P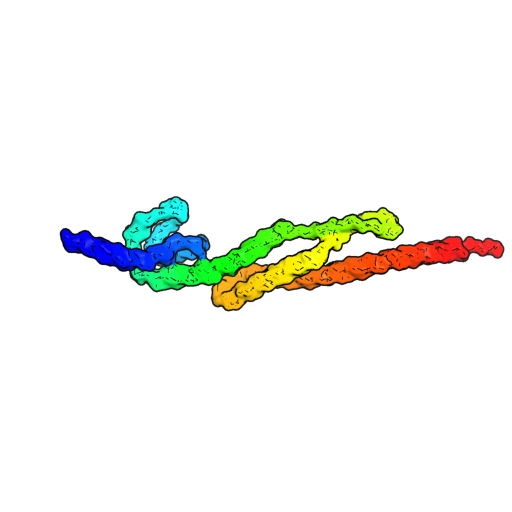rotein AF-A0A0K2T952-F1 (afdb_monomer_lite)

Foldseek 3Di:
DVVVVVVVVLVVLQVVLVVLVVQPLPDPVLLVVVCVQLVHDDDDPVPDDVVSCVVSSVSSSVCSVVSVVSSVLSVLCNLVVVLLVVVVVCVVPDDFDWDWDQFPVRDTDTDTPPLVVVLVVLVVSVVSLVVSVPGPNNVVCPPSSVVVVVVSVVVNVVSVVSVVVRVVCVVCRVVVVVVVVVVVVVVVVVDDDD

Radius of gyration: 31.83 Å; chains: 1; bounding box: 63×23×115 Å

Organism: Lepeophtheirus salmonis (NCBI:txid72036)

pLDDT: mean 86.46, std 11.49, range [36.28, 96.56]

Sequence (194 aa):
SIQILKEIENYNALVPVLKFVKGEIFSDIHWSEMFNLLSMPPKSIEKLTLGDFLKVNQVIIEYSNELAELNNRASGEVIIRQTLNELDIWEIESKFAFSEHLASNGEKVPLIKDWNDLLSKVGDNQVLFQSIKGSPYYERFGDRATSWEIKLADLDEVLNNLNGVQRKWIYLEPYQEQMKLKTSVSYNNGFVFE

Structure (mmCIF, N/CA/C/O backbone):
data_AF-A0A0K2T952-F1
#
_entry.id   AF-A0A0K2T952-F1
#
loop_
_atom_site.group_PDB
_atom_site.id
_atom_site.type_symbol
_atom_site.label_atom_id
_atom_site.label_alt_id
_atom_site.label_comp_id
_atom_site.label_asym_id
_atom_site.label_entity_id
_atom_site.label_seq_id
_atom_site.pdbx_PDB_ins_code
_atom_site.Cartn_x
_atom_site.Cartn_y
_atom_site.Cartn_z
_atom_site.occupancy
_atom_site.B_iso_or_equiv
_atom_site.auth_seq_id
_atom_site.auth_comp_id
_atom_site.auth_asym_id
_atom_site.auth_atom_id
_atom_site.pdbx_PDB_model_num
ATOM 1 N N . SER A 1 1 ? -31.070 9.769 43.766 1.00 60.41 1 SER A N 1
ATOM 2 C CA . SER A 1 1 ? -29.662 10.088 44.080 1.00 60.41 1 SER A CA 1
ATOM 3 C C . SER A 1 1 ? -28.729 8.926 43.741 1.00 60.41 1 SER A C 1
ATOM 5 O O . SER A 1 1 ? -27.906 9.075 42.853 1.00 60.41 1 SER A O 1
ATOM 7 N N . ILE A 1 2 ? -28.921 7.732 44.323 1.00 70.44 2 ILE A N 1
ATOM 8 C CA . ILE A 1 2 ? -28.039 6.558 44.114 1.00 70.44 2 ILE A CA 1
ATOM 9 C C . ILE A 1 2 ? -27.995 6.066 42.651 1.00 70.44 2 ILE A C 1
ATOM 11 O O . ILE A 1 2 ? -26.945 5.669 42.162 1.00 70.44 2 ILE A O 1
ATOM 15 N N . GLN A 1 3 ? -29.118 6.115 41.933 1.00 71.38 3 GLN A N 1
ATOM 16 C CA . GLN A 1 3 ? -29.205 5.624 40.550 1.00 71.38 3 GLN A CA 1
ATOM 17 C C . GLN A 1 3 ? -28.457 6.522 39.551 1.00 71.38 3 GLN A C 1
ATOM 19 O O . GLN A 1 3 ? -27.759 6.015 38.684 1.00 71.38 3 GLN A O 1
ATOM 24 N N . ILE A 1 4 ? -28.519 7.842 39.756 1.00 77.00 4 ILE A N 1
ATOM 25 C CA . ILE A 1 4 ? -27.778 8.833 38.962 1.00 77.00 4 ILE A CA 1
ATOM 26 C C . ILE A 1 4 ? -26.275 8.723 39.244 1.00 77.00 4 ILE A C 1
ATOM 28 O O . ILE A 1 4 ? -25.475 8.789 38.323 1.00 77.00 4 ILE A O 1
ATOM 32 N N . LEU A 1 5 ? -25.881 8.502 40.504 1.00 77.25 5 LEU A N 1
ATOM 33 C CA . LEU A 1 5 ? -24.476 8.275 40.862 1.00 77.25 5 LEU A CA 1
ATOM 34 C C . LEU A 1 5 ? -23.905 7.022 40.184 1.00 77.25 5 LEU A C 1
ATOM 36 O O . LEU A 1 5 ? -22.822 7.091 39.617 1.00 77.25 5 LEU A O 1
ATOM 40 N N . LYS A 1 6 ? -24.663 5.917 40.156 1.00 77.31 6 LYS A N 1
ATOM 41 C CA . LYS A 1 6 ? -24.285 4.705 39.409 1.00 77.31 6 LYS A CA 1
ATOM 42 C C . LYS A 1 6 ? -24.154 4.950 37.907 1.00 77.31 6 LYS A C 1
ATOM 44 O O . LYS A 1 6 ? -23.237 4.430 37.281 1.00 77.31 6 LYS A O 1
ATOM 49 N N . GLU A 1 7 ? -25.059 5.731 37.323 1.00 76.12 7 GLU A N 1
ATOM 50 C CA . GLU A 1 7 ? -24.949 6.121 35.915 1.00 76.12 7 GLU A CA 1
ATOM 51 C C . GLU A 1 7 ? -23.683 6.943 35.662 1.00 76.12 7 GLU A C 1
ATOM 53 O O . GLU A 1 7 ? -22.945 6.650 34.727 1.00 76.12 7 GLU A O 1
ATOM 58 N N . ILE A 1 8 ? -23.388 7.920 36.522 1.00 81.31 8 ILE A N 1
ATOM 59 C CA . ILE A 1 8 ? -22.182 8.750 36.425 1.00 81.31 8 ILE A CA 1
ATOM 60 C C . ILE A 1 8 ? -20.911 7.894 36.524 1.00 81.31 8 ILE A C 1
ATOM 62 O O . ILE A 1 8 ? -19.995 8.078 35.726 1.00 81.31 8 ILE A O 1
ATOM 66 N N . GLU A 1 9 ? -20.848 6.943 37.457 1.00 80.50 9 GLU A N 1
ATOM 67 C CA . GLU A 1 9 ? -19.719 6.011 37.584 1.00 80.50 9 GLU A CA 1
ATOM 68 C C . GLU A 1 9 ? -19.543 5.144 36.329 1.00 80.50 9 GLU A C 1
ATOM 70 O O . GLU A 1 9 ? -18.426 5.020 35.823 1.00 80.50 9 GLU A O 1
ATOM 75 N N . ASN A 1 10 ? -20.639 4.624 35.768 1.00 79.25 10 ASN A N 1
ATOM 76 C CA . ASN A 1 10 ? -20.602 3.853 34.525 1.00 79.25 10 ASN A CA 1
ATOM 77 C C . ASN A 1 10 ? -20.102 4.688 33.338 1.00 79.25 10 ASN A C 1
ATOM 79 O O . ASN A 1 10 ? -19.251 4.229 32.577 1.00 79.25 10 ASN A O 1
ATOM 83 N N . TYR A 1 11 ? -20.586 5.923 33.179 1.00 81.75 11 TYR A N 1
ATOM 84 C CA . TYR A 1 11 ? -20.112 6.801 32.108 1.00 81.75 11 TYR A CA 1
ATOM 85 C C . TYR A 1 11 ? -18.641 7.187 32.297 1.00 81.75 11 TYR A C 1
ATOM 87 O O . TYR A 1 11 ? -17.890 7.193 31.322 1.00 81.75 11 TYR A O 1
ATOM 95 N N . ASN A 1 12 ? -18.196 7.430 33.533 1.00 84.62 12 ASN A N 1
ATOM 96 C CA . ASN A 1 12 ? -16.787 7.703 33.826 1.00 84.62 12 ASN A CA 1
ATOM 97 C C . ASN A 1 12 ? -15.873 6.523 33.463 1.00 84.62 12 ASN A C 1
ATOM 99 O O . ASN A 1 12 ? -14.770 6.746 32.968 1.00 84.62 12 ASN A O 1
ATOM 103 N N . ALA A 1 13 ? -16.328 5.283 33.660 1.00 83.94 13 ALA A N 1
ATOM 104 C CA . ALA A 1 13 ? -15.593 4.087 33.248 1.00 83.94 13 ALA A CA 1
ATOM 105 C C . ALA A 1 13 ? -15.615 3.865 31.724 1.00 83.94 13 ALA A C 1
ATOM 107 O O . ALA A 1 13 ? -14.641 3.377 31.154 1.00 83.94 13 ALA A O 1
ATOM 108 N N . LEU A 1 14 ? -16.701 4.254 31.050 1.00 86.25 14 LEU A N 1
ATOM 109 C CA . LEU A 1 14 ? -16.873 4.083 29.607 1.00 86.25 14 LEU A CA 1
ATOM 110 C C . LEU A 1 14 ? -16.032 5.072 28.783 1.00 86.25 14 LEU A C 1
ATOM 112 O O . LEU A 1 14 ? -15.445 4.690 27.770 1.00 86.25 14 LEU A O 1
ATOM 116 N N . VAL A 1 15 ? -15.967 6.344 29.197 1.00 86.88 15 VAL A N 1
ATOM 117 C CA . VAL A 1 15 ? -15.325 7.434 28.432 1.00 86.88 15 VAL A CA 1
ATOM 118 C C . VAL A 1 15 ? -13.892 7.107 27.971 1.00 86.88 15 VAL A C 1
ATOM 120 O O . VAL A 1 15 ? -13.606 7.307 26.787 1.00 86.88 15 VAL A O 1
ATOM 123 N N . PRO A 1 16 ? -12.991 6.564 28.815 1.00 87.31 16 PRO A N 1
ATOM 124 C CA . PRO A 1 16 ? -11.637 6.198 28.393 1.00 87.31 16 PRO A CA 1
ATOM 125 C C . PRO A 1 16 ? -11.582 5.107 27.317 1.00 87.31 16 PRO A C 1
ATOM 127 O O . PRO A 1 16 ? -10.613 5.058 26.557 1.00 87.31 16 PRO A O 1
ATOM 130 N N . VAL A 1 17 ? -12.599 4.242 27.254 1.00 87.62 17 VAL A N 1
ATOM 131 C CA . VAL A 1 17 ? -12.674 3.087 26.346 1.00 87.62 17 VAL A CA 1
ATOM 132 C C . VAL A 1 17 ? -13.340 3.460 25.019 1.00 87.62 17 VAL A C 1
ATOM 134 O O . VAL A 1 17 ? -13.013 2.883 23.984 1.00 87.62 17 VAL A O 1
ATOM 137 N N . LEU A 1 18 ? -14.195 4.493 24.998 1.00 86.94 18 LEU A N 1
ATOM 138 C CA . LEU A 1 18 ? -14.892 4.940 23.781 1.00 86.94 18 LEU A CA 1
ATOM 139 C C . LEU A 1 18 ? -13.953 5.279 22.617 1.00 86.94 18 LEU A C 1
ATOM 141 O O . LEU A 1 18 ? -14.323 5.125 21.454 1.00 86.94 18 LEU A O 1
ATOM 145 N N . LYS A 1 19 ? -12.719 5.700 22.910 1.00 88.12 19 LYS A N 1
ATOM 146 C CA . LYS A 1 19 ? -11.706 5.963 21.879 1.00 88.12 19 LYS A CA 1
ATOM 147 C C . LYS A 1 19 ? -11.395 4.729 21.021 1.00 88.12 19 LYS A C 1
ATOM 149 O O . LYS A 1 19 ? -11.074 4.884 19.847 1.00 88.12 19 LYS A O 1
ATOM 154 N N . PHE A 1 20 ? -11.520 3.522 21.578 1.00 88.50 20 PHE A N 1
ATOM 155 C CA . PHE A 1 20 ? -11.205 2.282 20.872 1.00 88.50 20 PHE A CA 1
ATOM 156 C C . PHE A 1 20 ? -12.309 1.848 19.903 1.00 88.50 20 PHE A C 1
ATOM 158 O O . PHE A 1 20 ? -11.998 1.235 18.886 1.00 88.50 20 PHE A O 1
ATOM 165 N N . VAL A 1 21 ? -13.563 2.236 20.160 1.00 86.62 21 VAL A N 1
ATOM 166 C CA . VAL A 1 21 ? -14.735 1.907 19.321 1.00 86.62 21 VAL A CA 1
ATOM 167 C C . VAL A 1 21 ? -15.067 2.981 18.278 1.00 86.62 21 VAL A C 1
ATOM 169 O O . VAL A 1 21 ? -16.003 2.826 17.500 1.00 86.62 21 VAL A O 1
ATOM 172 N N . LYS A 1 22 ? -14.297 4.077 18.234 1.00 85.94 22 LYS A N 1
ATOM 173 C CA . LYS A 1 22 ? -14.457 5.144 17.232 1.00 85.94 22 LYS A CA 1
ATOM 174 C C . LYS A 1 22 ? -14.179 4.643 15.808 1.00 85.94 22 LYS A C 1
ATOM 176 O O . LYS A 1 22 ? -14.794 5.121 14.862 1.00 85.94 22 LYS A O 1
ATOM 181 N N . GLY A 1 23 ? -13.243 3.698 15.673 1.00 84.62 23 GLY A N 1
ATOM 182 C CA . GLY A 1 23 ? -12.984 2.959 14.436 1.00 84.62 23 GLY A CA 1
ATOM 183 C C . GLY A 1 23 ? -12.470 3.776 13.241 1.00 84.62 23 GLY A C 1
ATOM 184 O O . GLY A 1 23 ? -12.597 3.321 12.112 1.00 84.62 23 GLY A O 1
ATOM 185 N N . GLU A 1 24 ? -11.861 4.953 13.440 1.00 86.00 24 GLU A N 1
ATOM 186 C CA . GLU A 1 24 ? -11.370 5.811 12.332 1.00 86.00 24 GLU A CA 1
ATOM 187 C C . GLU A 1 24 ? -10.369 5.119 11.396 1.00 86.00 24 GLU A C 1
ATOM 189 O O . GLU A 1 24 ? -10.272 5.453 10.221 1.00 86.00 24 GLU A O 1
ATOM 194 N N . ILE A 1 25 ? -9.625 4.152 11.925 1.00 90.44 25 ILE A N 1
ATOM 195 C CA . ILE A 1 25 ? -8.572 3.402 11.227 1.00 90.44 25 ILE A CA 1
ATOM 196 C C . ILE A 1 25 ? -9.004 1.972 10.872 1.00 90.44 25 ILE A C 1
ATOM 198 O O . ILE A 1 25 ? -8.180 1.150 10.458 1.00 90.44 25 ILE A O 1
ATOM 202 N N . PHE A 1 26 ? -10.277 1.635 11.092 1.00 92.56 26 PHE A N 1
ATOM 203 C CA . PHE A 1 26 ? -10.788 0.283 10.900 1.00 92.56 26 PHE A CA 1
ATOM 204 C C . PHE A 1 26 ? -11.061 0.002 9.424 1.00 92.56 26 PHE A C 1
ATOM 206 O O . PHE A 1 26 ? -11.511 0.861 8.671 1.00 92.56 26 PHE A O 1
ATOM 213 N N . SER A 1 27 ? -10.790 -1.239 9.030 1.00 90.75 27 SER A N 1
ATOM 214 C CA . SER A 1 27 ? -11.264 -1.821 7.777 1.00 90.75 27 SER A CA 1
ATOM 215 C C . SER A 1 27 ? -12.577 -2.558 8.045 1.00 90.75 27 SER A C 1
ATOM 217 O O . SER A 1 27 ? -12.958 -2.750 9.202 1.00 90.75 27 SER A O 1
ATOM 219 N N . ASP A 1 28 ? -13.242 -3.042 6.999 1.00 90.62 28 ASP A N 1
ATOM 220 C CA . ASP A 1 28 ? -14.471 -3.835 7.141 1.00 90.62 28 ASP A CA 1
ATOM 221 C C . ASP A 1 28 ? -14.275 -5.083 8.016 1.00 90.62 28 ASP A C 1
ATOM 223 O O . ASP A 1 28 ? -15.171 -5.477 8.767 1.00 90.62 28 ASP A O 1
ATOM 227 N N . ILE A 1 29 ? -13.075 -5.672 7.977 1.00 90.75 29 ILE A N 1
ATOM 228 C CA . ILE A 1 29 ? -12.698 -6.813 8.817 1.00 90.75 29 ILE A CA 1
ATOM 229 C C . ILE A 1 29 ? -12.664 -6.386 10.288 1.00 90.75 29 ILE A C 1
ATOM 231 O O . ILE A 1 29 ? -13.298 -7.024 11.123 1.00 90.75 29 ILE A O 1
ATOM 235 N N . HIS A 1 30 ? -12.010 -5.265 10.607 1.00 93.88 30 HIS A N 1
ATOM 236 C CA . HIS A 1 30 ? -11.950 -4.746 11.977 1.00 93.88 30 HIS A CA 1
ATOM 237 C C . HIS A 1 30 ? -13.325 -4.349 12.517 1.00 93.88 30 HIS A C 1
ATOM 239 O O . HIS A 1 30 ? -13.635 -4.638 13.670 1.00 93.88 30 HIS A O 1
ATOM 245 N N . TRP A 1 31 ? -14.171 -3.733 11.688 1.00 94.56 31 TRP A N 1
ATOM 246 C CA . TRP A 1 31 ? -15.554 -3.437 12.063 1.00 94.56 31 TRP A CA 1
ATOM 247 C C . TRP A 1 31 ? -16.344 -4.709 12.361 1.00 94.56 31 TRP A C 1
ATOM 249 O O . TRP A 1 31 ? -17.044 -4.772 13.369 1.00 94.56 31 TRP A O 1
ATOM 259 N N . SER A 1 32 ? -16.193 -5.737 11.525 1.00 92.88 32 SER A N 1
ATOM 260 C CA . SER A 1 32 ? -16.849 -7.032 11.726 1.00 92.88 32 SER A CA 1
ATOM 261 C C . SER A 1 32 ? -16.392 -7.706 13.022 1.00 92.88 32 SER A C 1
ATOM 263 O O . SER A 1 32 ? -17.220 -8.183 13.795 1.00 92.88 32 SER A O 1
ATOM 265 N N . GLU A 1 33 ? -15.088 -7.698 13.303 1.00 93.88 33 GLU A N 1
ATOM 266 C CA . GLU A 1 33 ? -14.534 -8.216 14.557 1.00 93.88 33 GLU A CA 1
ATOM 267 C C . GLU A 1 33 ? -15.049 -7.444 15.780 1.00 93.88 33 GLU A C 1
ATOM 269 O O . GLU A 1 33 ? -15.473 -8.056 16.759 1.00 93.88 33 GLU A O 1
ATOM 274 N N . MET A 1 34 ? -15.092 -6.110 15.710 1.00 94.25 34 MET A N 1
ATOM 275 C CA . MET A 1 34 ? -15.632 -5.273 16.783 1.00 94.25 34 MET A CA 1
ATOM 276 C C . MET A 1 34 ? -17.117 -5.564 17.034 1.00 94.25 34 MET A C 1
ATOM 278 O O . MET A 1 34 ? -17.527 -5.695 18.186 1.00 94.25 34 MET A O 1
ATOM 282 N N . PHE A 1 35 ? -17.935 -5.697 15.984 1.00 93.75 35 PHE A N 1
ATOM 283 C CA . PHE A 1 35 ? -19.349 -6.049 16.146 1.00 93.75 35 PHE A CA 1
ATOM 284 C C . PHE A 1 35 ? -19.530 -7.414 16.810 1.00 93.75 35 PHE A C 1
ATOM 286 O O . PHE A 1 35 ? -20.390 -7.548 17.680 1.00 93.75 35 PHE A O 1
ATOM 293 N N . ASN A 1 36 ? -18.691 -8.391 16.459 1.00 93.38 36 ASN A N 1
ATOM 294 C CA . ASN A 1 36 ? -18.709 -9.711 17.083 1.00 93.38 36 ASN A CA 1
ATOM 295 C C . ASN A 1 36 ? -18.314 -9.648 18.566 1.00 93.38 36 ASN A C 1
ATOM 297 O O . ASN A 1 36 ? -19.021 -10.219 19.394 1.00 93.38 36 ASN A O 1
ATOM 301 N N . LEU A 1 37 ? -17.249 -8.915 18.917 1.00 93.06 37 LEU A N 1
ATOM 302 C CA . LEU A 1 37 ? -16.830 -8.711 20.313 1.00 93.06 37 LEU A CA 1
ATOM 303 C C . LEU A 1 37 ? -17.937 -8.060 21.150 1.00 93.06 37 LEU A C 1
ATOM 305 O O . LEU A 1 37 ? -18.213 -8.484 22.267 1.00 93.06 37 LEU A O 1
ATOM 309 N N . LEU A 1 38 ? -18.613 -7.055 20.591 1.00 91.75 38 LEU A N 1
ATOM 310 C CA . LEU A 1 38 ? -19.674 -6.323 21.282 1.00 91.75 38 LEU A CA 1
ATOM 311 C C . LEU A 1 38 ? -21.044 -7.014 21.219 1.00 91.75 38 LEU A C 1
ATOM 313 O O . LEU A 1 38 ? -22.015 -6.480 21.756 1.00 91.75 38 LEU A O 1
ATOM 317 N N . SER A 1 39 ? -21.145 -8.174 20.556 1.00 91.25 39 SER A N 1
ATOM 318 C CA . SER A 1 39 ? -22.415 -8.864 20.277 1.00 91.25 39 SER A CA 1
ATOM 319 C C . SER A 1 39 ? -23.471 -7.943 19.645 1.00 91.25 39 SER A C 1
ATOM 321 O O . SER A 1 39 ? -24.669 -8.036 19.924 1.00 91.25 39 SER A O 1
ATOM 323 N N . MET A 1 40 ? -23.022 -7.020 18.793 1.00 88.69 40 MET A N 1
ATOM 324 C CA . MET A 1 40 ? -23.873 -6.072 18.085 1.00 88.69 40 MET A CA 1
ATOM 325 C C . MET A 1 40 ? -24.240 -6.619 16.702 1.00 88.69 40 MET A C 1
ATOM 327 O O . MET A 1 40 ? -23.389 -7.194 16.022 1.00 88.69 40 MET A O 1
ATOM 331 N N . PRO A 1 41 ? -25.481 -6.413 16.228 1.00 86.88 41 PRO A N 1
ATOM 332 C CA . PRO A 1 41 ? -25.826 -6.761 14.858 1.00 86.88 41 PRO A CA 1
ATOM 333 C C . PRO A 1 41 ? -24.996 -5.911 13.879 1.00 86.88 41 PRO A C 1
ATOM 335 O O . PRO A 1 41 ? -24.849 -4.704 14.113 1.00 86.88 41 PRO A O 1
ATOM 338 N N . PRO A 1 42 ? -24.502 -6.494 12.769 1.00 85.88 42 PRO A N 1
ATOM 339 C CA . PRO A 1 42 ? -23.782 -5.743 11.751 1.00 85.88 42 PRO A CA 1
ATOM 340 C C . PRO A 1 42 ? -24.632 -4.574 11.261 1.00 85.88 42 PRO A C 1
ATOM 342 O O . PRO A 1 42 ? -25.796 -4.737 10.883 1.00 85.88 42 PRO A O 1
ATOM 345 N N . LYS A 1 43 ? -24.051 -3.378 11.276 1.00 86.94 43 LYS A N 1
ATOM 346 C CA . LYS A 1 43 ? -24.730 -2.146 10.881 1.00 86.94 43 LYS A CA 1
ATOM 347 C C . LYS A 1 43 ? -23.813 -1.345 9.972 1.00 86.94 43 LYS A C 1
ATOM 349 O O . LYS A 1 43 ? -22.605 -1.322 10.176 1.00 86.94 43 LYS A O 1
ATOM 354 N N . SER A 1 44 ? -24.396 -0.670 8.982 1.00 86.06 44 SER A N 1
ATOM 355 C CA . SER A 1 44 ? -23.638 0.282 8.166 1.00 86.06 44 SER A CA 1
ATOM 356 C C . SER A 1 44 ? -23.049 1.378 9.057 1.00 86.06 44 SER A C 1
ATOM 358 O O . SER A 1 44 ? -23.757 1.921 9.912 1.00 86.06 44 SER A O 1
ATOM 360 N N . ILE A 1 45 ? -21.777 1.707 8.823 1.00 84.75 45 ILE A N 1
ATOM 361 C CA . ILE A 1 45 ? -21.009 2.710 9.573 1.00 84.75 45 ILE A CA 1
ATOM 362 C C . ILE A 1 45 ? -21.703 4.079 9.520 1.00 84.75 45 ILE A C 1
ATOM 364 O O . ILE A 1 45 ? -21.760 4.784 10.519 1.00 84.75 45 ILE A O 1
ATOM 368 N N . GLU A 1 46 ? -22.355 4.415 8.407 1.00 86.44 46 GLU A N 1
ATOM 369 C CA . GLU A 1 46 ? -23.117 5.666 8.255 1.00 86.44 46 GLU A CA 1
ATOM 370 C C . GLU A 1 46 ? -24.351 5.747 9.168 1.00 86.44 46 GLU A C 1
ATOM 372 O O . GLU A 1 46 ? -24.855 6.829 9.460 1.00 86.44 46 GLU A O 1
ATOM 377 N N . LYS A 1 47 ? -24.871 4.595 9.607 1.00 87.56 47 LYS A N 1
ATOM 378 C CA . LYS A 1 47 ? -26.057 4.491 10.471 1.00 87.56 47 LYS A CA 1
ATOM 379 C C . LYS A 1 47 ? -25.692 4.232 11.933 1.00 87.56 47 LYS A C 1
ATOM 381 O O . LYS A 1 47 ? -26.596 4.143 12.768 1.00 87.56 47 LYS A O 1
ATOM 386 N N . LEU A 1 48 ? -24.411 4.032 12.237 1.00 87.69 48 LEU A N 1
ATOM 387 C CA . LEU A 1 48 ? -23.917 3.820 13.592 1.00 87.69 48 LEU A CA 1
ATOM 388 C C . LEU A 1 48 ? -24.050 5.115 14.394 1.00 87.69 48 LEU A C 1
ATOM 390 O O . LEU A 1 48 ? -23.652 6.190 13.955 1.00 87.69 48 LEU A O 1
ATOM 394 N N . THR A 1 49 ? -24.630 5.011 15.584 1.00 88.94 49 THR A N 1
ATOM 395 C CA . THR A 1 49 ? -24.817 6.148 16.486 1.00 88.94 49 THR A CA 1
ATOM 396 C C . THR A 1 49 ? -24.145 5.870 17.819 1.00 88.94 49 THR A C 1
ATOM 398 O O . THR A 1 49 ? -24.031 4.719 18.237 1.00 88.94 49 THR A O 1
ATOM 401 N N . LEU A 1 50 ? -23.768 6.925 18.549 1.00 85.62 50 LEU A N 1
ATOM 402 C CA . LEU A 1 50 ? -23.276 6.779 19.923 1.00 85.62 50 LEU A CA 1
ATOM 403 C C . LEU A 1 50 ? -24.272 5.998 20.797 1.00 85.62 50 LEU A C 1
ATOM 405 O O . LEU A 1 50 ? -23.865 5.174 21.609 1.00 85.62 50 LEU A O 1
ATOM 409 N N . GLY A 1 51 ? -25.576 6.196 20.580 1.00 86.00 51 GLY A N 1
ATOM 410 C CA . GLY A 1 51 ? -26.626 5.474 21.296 1.00 86.00 51 GLY A CA 1
ATOM 411 C C . GLY A 1 51 ? -26.581 3.954 21.112 1.00 86.00 51 GLY A C 1
ATOM 412 O O . GLY A 1 51 ? -27.036 3.236 21.997 1.00 86.00 51 GLY A O 1
ATOM 413 N N . ASP A 1 52 ? -26.019 3.447 20.012 1.00 88.25 52 ASP A N 1
ATOM 414 C CA . ASP A 1 52 ? -25.830 2.007 19.814 1.00 88.25 52 ASP A CA 1
ATOM 415 C C . ASP A 1 52 ? -24.727 1.464 20.740 1.00 88.25 52 ASP A C 1
ATOM 417 O O . ASP A 1 52 ? -24.925 0.437 21.382 1.00 88.25 52 ASP A O 1
ATOM 421 N N . PHE A 1 53 ? -23.622 2.200 20.902 1.00 87.56 53 PHE A N 1
ATOM 422 C CA . PHE A 1 53 ? -22.541 1.850 21.832 1.00 87.56 53 PHE A CA 1
ATOM 423 C C . PHE A 1 53 ? -22.947 2.016 23.300 1.00 87.56 53 PHE A C 1
ATOM 425 O O . PHE A 1 53 ? -22.582 1.200 24.142 1.00 87.56 53 PHE A O 1
ATOM 432 N N . LEU A 1 54 ? -23.754 3.034 23.621 1.00 86.44 54 LEU A N 1
ATOM 433 C CA . LEU A 1 54 ? -24.248 3.232 24.988 1.00 86.44 54 LEU A CA 1
ATOM 434 C C . LEU A 1 54 ? -25.141 2.077 25.462 1.00 86.44 54 LEU A C 1
ATOM 436 O O . LEU A 1 54 ? -25.144 1.775 26.654 1.00 86.44 54 LEU A O 1
ATOM 440 N N . LYS A 1 55 ? -25.857 1.394 24.557 1.00 88.06 55 LYS A N 1
ATOM 441 C CA . LYS A 1 55 ? -26.655 0.200 24.897 1.00 88.06 55 LYS A CA 1
ATOM 442 C C . LYS A 1 55 ? -25.796 -0.995 25.311 1.00 88.06 55 LYS A C 1
ATOM 444 O O . LYS A 1 55 ? -26.272 -1.833 26.066 1.00 88.06 55 LYS A O 1
ATOM 449 N N . VAL A 1 56 ? -24.548 -1.054 24.846 1.00 89.25 56 VAL A N 1
ATOM 450 C CA . VAL A 1 56 ? -23.588 -2.130 25.140 1.00 89.25 56 VAL A CA 1
ATOM 451 C C . VAL A 1 56 ? -22.419 -1.645 26.009 1.00 89.25 56 VAL A C 1
ATOM 453 O O . VAL A 1 56 ? -21.354 -2.254 26.014 1.00 89.25 56 VAL A O 1
ATOM 456 N N . ASN A 1 57 ? -22.603 -0.558 26.773 1.00 87.69 57 ASN A N 1
ATOM 457 C CA . ASN A 1 57 ? -21.529 0.076 27.550 1.00 87.69 57 ASN A CA 1
ATOM 458 C C . ASN A 1 57 ? -20.774 -0.891 28.481 1.00 87.69 57 ASN A C 1
ATOM 460 O O . ASN A 1 57 ? -19.555 -0.805 28.590 1.00 87.69 57 ASN A O 1
ATOM 464 N N . GLN A 1 58 ? -21.482 -1.832 29.107 1.00 87.31 58 GLN A N 1
ATOM 465 C CA . GLN A 1 58 ? -20.895 -2.798 30.033 1.00 87.31 58 GLN A CA 1
ATOM 466 C C . GLN A 1 58 ? -19.967 -3.773 29.306 1.00 87.31 58 GLN A C 1
ATOM 468 O O . GLN A 1 58 ? -18.854 -4.011 29.764 1.00 87.31 58 GLN A O 1
ATOM 473 N N . VAL A 1 59 ? -20.397 -4.246 28.134 1.00 90.38 59 VAL A N 1
ATOM 474 C CA . VAL A 1 59 ? -19.621 -5.137 27.261 1.00 90.38 59 VAL A CA 1
ATOM 475 C C . VAL A 1 59 ? -18.375 -4.415 26.743 1.00 90.38 59 VAL A C 1
ATOM 477 O O . VAL A 1 59 ? -17.292 -4.984 26.725 1.00 90.38 59 VAL A O 1
ATOM 480 N N . ILE A 1 60 ? -18.489 -3.130 26.391 1.00 90.19 60 ILE A N 1
ATOM 481 C CA . ILE A 1 60 ? -17.334 -2.317 25.973 1.00 90.19 60 ILE A CA 1
ATOM 482 C C . ILE A 1 60 ? -16.279 -2.232 27.086 1.00 90.19 60 ILE A C 1
ATOM 484 O O . ILE A 1 60 ? -15.088 -2.338 26.807 1.00 90.19 60 ILE A O 1
ATOM 488 N N . ILE A 1 61 ? -16.700 -2.022 28.337 1.00 89.56 61 ILE A N 1
ATOM 489 C CA . ILE A 1 61 ? -15.779 -1.942 29.480 1.00 89.56 61 ILE A CA 1
ATOM 490 C C . ILE A 1 61 ? -15.127 -3.307 29.745 1.00 89.56 61 ILE A C 1
ATOM 492 O O . ILE A 1 61 ? -13.918 -3.368 2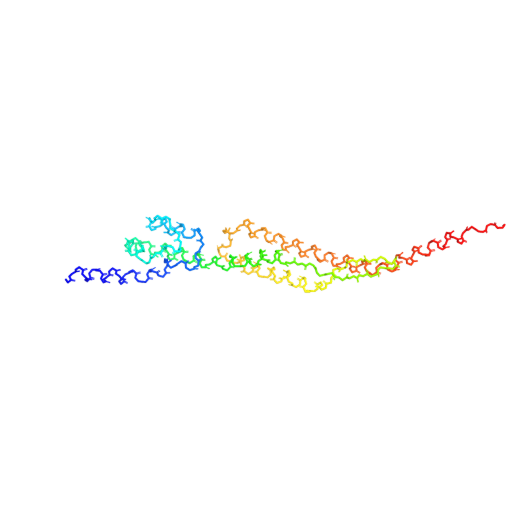9.979 1.00 89.56 61 ILE A O 1
ATOM 496 N N . GLU A 1 62 ? -15.908 -4.387 29.674 1.00 91.94 62 GLU A N 1
ATOM 497 C CA . GLU A 1 62 ? -15.439 -5.764 29.862 1.00 91.94 62 GLU A CA 1
ATOM 498 C C . GLU A 1 62 ? -14.367 -6.151 28.836 1.00 91.94 62 GLU A C 1
ATOM 500 O O . GLU A 1 62 ? -13.279 -6.565 29.226 1.00 91.94 62 GLU A O 1
ATOM 505 N N . TYR A 1 63 ? -14.624 -5.907 27.548 1.00 93.44 63 TYR A N 1
ATOM 506 C CA . TYR A 1 63 ? -13.708 -6.217 26.442 1.00 93.44 63 TYR A CA 1
ATOM 507 C C . TYR A 1 63 ? -12.740 -5.070 26.106 1.00 93.44 63 TYR A C 1
ATOM 509 O O . TYR A 1 63 ? -12.265 -4.929 24.976 1.00 93.44 63 TYR A O 1
ATOM 517 N N . SER A 1 64 ? -12.466 -4.185 27.067 1.00 92.38 64 SER A N 1
ATOM 518 C CA . SER A 1 64 ? -11.666 -2.978 26.823 1.00 92.38 64 SER A CA 1
ATOM 519 C C . SER A 1 64 ? -10.231 -3.276 26.369 1.00 92.38 64 SER A C 1
ATOM 521 O O . SER A 1 64 ? -9.680 -2.515 25.570 1.00 92.38 64 SER A O 1
ATOM 523 N N . ASN A 1 65 ? -9.640 -4.385 26.824 1.00 93.62 65 ASN A N 1
ATOM 524 C CA . ASN A 1 65 ? -8.291 -4.803 26.435 1.00 93.62 65 ASN A CA 1
ATOM 525 C C . ASN A 1 65 ? -8.256 -5.329 24.994 1.00 93.62 65 ASN A C 1
ATOM 527 O O . ASN A 1 65 ? -7.395 -4.933 24.212 1.00 93.62 65 ASN A O 1
ATOM 531 N N . GLU A 1 66 ? -9.224 -6.159 24.621 1.00 95.44 66 GLU A N 1
ATOM 532 C CA . GLU A 1 66 ? -9.383 -6.732 23.286 1.00 95.44 66 GLU A CA 1
ATOM 533 C C . GLU A 1 66 ? -9.681 -5.637 22.258 1.00 95.44 66 GLU A C 1
ATOM 535 O O . GLU A 1 66 ? -9.130 -5.636 21.158 1.00 95.44 66 GLU A O 1
ATOM 540 N N . LEU A 1 67 ? -10.501 -4.648 22.629 1.00 93.75 67 LEU A N 1
ATOM 541 C CA . LEU A 1 67 ? -10.749 -3.465 21.805 1.00 93.75 67 LEU A CA 1
ATOM 542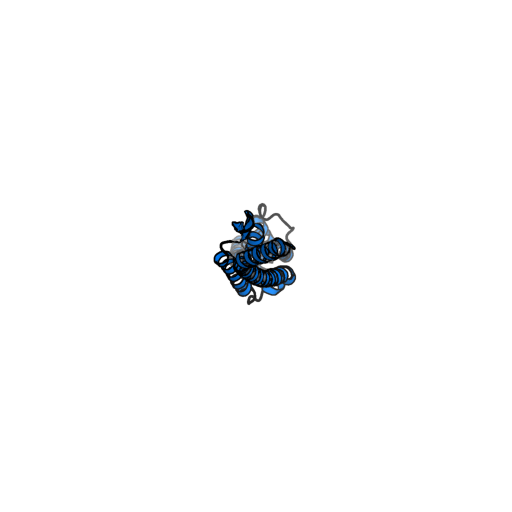 C C . LEU A 1 67 ? -9.484 -2.617 21.625 1.00 93.75 67 LEU A C 1
ATOM 544 O O . LEU A 1 67 ? -9.245 -2.098 20.532 1.00 93.75 67 LEU A O 1
ATOM 548 N N . ALA A 1 68 ? -8.663 -2.478 22.669 1.00 93.50 68 ALA A N 1
ATOM 549 C CA . ALA A 1 68 ? -7.384 -1.785 22.571 1.00 93.50 68 ALA A CA 1
ATOM 550 C C . ALA A 1 68 ? -6.405 -2.533 21.651 1.00 93.50 68 ALA A C 1
ATOM 552 O O . ALA A 1 68 ? -5.747 -1.906 20.822 1.00 93.50 68 ALA A O 1
ATOM 553 N N . GLU A 1 69 ? -6.341 -3.862 21.745 1.00 94.25 69 GLU A N 1
ATOM 554 C CA . GLU A 1 69 ? -5.522 -4.703 20.868 1.00 94.25 69 GLU A CA 1
ATOM 555 C C . GLU A 1 69 ? -5.988 -4.631 19.408 1.00 94.25 69 GLU A C 1
ATOM 557 O O . GLU A 1 69 ? -5.171 -4.414 18.509 1.00 94.25 69 GLU A O 1
ATOM 562 N N . LEU A 1 70 ? -7.301 -4.722 19.166 1.00 94.50 70 LEU A N 1
ATOM 563 C CA . LEU A 1 70 ? -7.897 -4.540 17.843 1.00 94.50 70 LEU A CA 1
ATOM 564 C C . LEU A 1 70 ? -7.522 -3.176 17.256 1.00 94.50 70 LEU A C 1
ATOM 566 O O . LEU A 1 70 ? -7.143 -3.090 16.088 1.00 94.50 70 LEU A O 1
ATOM 570 N N . ASN A 1 71 ? -7.578 -2.116 18.065 1.00 94.12 71 ASN A N 1
ATOM 571 C CA . ASN A 1 71 ? -7.209 -0.772 17.636 1.00 94.12 71 ASN A CA 1
ATOM 572 C C . ASN A 1 71 ? -5.708 -0.656 17.323 1.00 94.12 71 ASN A C 1
ATOM 574 O O . ASN A 1 71 ? -5.340 -0.140 16.268 1.00 94.12 71 ASN A O 1
ATOM 578 N N . ASN A 1 72 ? -4.843 -1.208 18.177 1.00 92.81 72 ASN A N 1
ATOM 579 C CA . ASN A 1 72 ? -3.398 -1.236 17.948 1.00 92.81 72 ASN A CA 1
ATOM 580 C C . ASN A 1 72 ? -3.038 -1.975 16.654 1.00 92.81 72 ASN A C 1
ATOM 582 O O . ASN A 1 72 ? -2.231 -1.475 15.867 1.00 92.81 72 ASN A O 1
ATOM 586 N N . ARG A 1 73 ? -3.679 -3.121 16.395 1.00 93.31 73 ARG A N 1
ATOM 587 C CA . ARG A 1 73 ? -3.520 -3.848 15.133 1.00 93.31 73 ARG A CA 1
ATOM 588 C C . ARG A 1 73 ? -4.007 -3.021 13.952 1.00 93.31 73 ARG A C 1
ATOM 590 O O . ARG A 1 73 ? -3.258 -2.828 12.998 1.00 93.31 73 ARG A O 1
ATOM 597 N N . ALA A 1 74 ? -5.225 -2.487 14.026 1.00 94.19 74 ALA A N 1
ATOM 598 C CA . ALA A 1 74 ? -5.790 -1.690 12.945 1.00 94.19 74 ALA A CA 1
ATOM 599 C C . ALA A 1 74 ? -4.892 -0.502 12.579 1.00 94.19 74 ALA A C 1
ATOM 601 O O . ALA A 1 74 ? -4.732 -0.228 11.391 1.00 94.19 74 ALA A O 1
ATOM 602 N N . SER A 1 75 ? -4.281 0.137 13.584 1.00 92.62 75 SER A N 1
ATOM 603 C CA . SER A 1 75 ? -3.305 1.223 13.448 1.00 92.62 75 SER A CA 1
ATOM 604 C C . SER A 1 75 ? -2.022 0.779 12.755 1.00 92.62 75 SER A C 1
ATOM 606 O O . SER A 1 75 ? -1.605 1.392 11.774 1.00 92.62 75 SER A O 1
ATOM 608 N N . GLY A 1 76 ? -1.427 -0.327 13.205 1.00 91.62 76 GLY A N 1
ATOM 609 C CA . GLY A 1 76 ? -0.205 -0.861 12.606 1.00 91.62 76 GLY A CA 1
ATOM 610 C C . GLY A 1 76 ? -0.371 -1.346 11.162 1.00 91.62 76 GLY A C 1
ATOM 611 O O . GLY A 1 76 ? 0.593 -1.363 10.398 1.00 91.62 76 GLY A O 1
ATOM 612 N N . GLU A 1 77 ? -1.597 -1.682 10.763 1.00 94.12 77 GLU A N 1
ATOM 613 C CA . GLU A 1 77 ? -1.936 -2.050 9.390 1.00 94.12 77 GLU A CA 1
ATOM 614 C C . GLU A 1 77 ? -2.203 -0.848 8.464 1.00 94.12 77 GLU A C 1
ATOM 616 O O . GLU A 1 77 ? -2.205 -1.023 7.245 1.00 94.12 77 GLU A O 1
ATOM 621 N N . VAL A 1 78 ? -2.437 0.366 8.993 1.00 93.25 78 VAL A N 1
ATOM 622 C CA . VAL A 1 78 ? -2.795 1.547 8.174 1.00 93.25 78 VAL A CA 1
ATOM 623 C C . VAL A 1 78 ? -1.736 1.823 7.118 1.00 93.25 78 VAL A C 1
ATOM 625 O O . VAL A 1 78 ? -2.075 1.931 5.941 1.00 93.25 78 VAL A O 1
ATOM 628 N N . ILE A 1 79 ? -0.470 1.901 7.531 1.00 91.94 79 ILE A N 1
ATOM 629 C CA . ILE A 1 79 ? 0.632 2.239 6.627 1.00 91.94 79 ILE A CA 1
ATOM 630 C C . ILE A 1 79 ? 0.791 1.188 5.526 1.00 91.94 79 ILE A C 1
ATOM 632 O O . ILE A 1 79 ? 0.970 1.531 4.366 1.00 91.94 79 ILE A O 1
ATOM 636 N N . ILE A 1 80 ? 0.614 -0.091 5.865 1.00 94.06 80 ILE A N 1
ATOM 637 C CA . ILE A 1 80 ? 0.714 -1.199 4.912 1.00 94.06 80 ILE A CA 1
ATOM 638 C C . ILE A 1 80 ? -0.396 -1.089 3.866 1.00 94.06 80 ILE A C 1
ATOM 640 O O . ILE A 1 80 ? -0.133 -1.161 2.667 1.00 94.06 80 ILE A O 1
ATOM 644 N N . ARG A 1 81 ? -1.642 -0.861 4.307 1.00 93.69 81 ARG A N 1
ATOM 645 C CA . ARG A 1 81 ? -2.779 -0.665 3.397 1.00 93.69 81 ARG A CA 1
ATOM 646 C C . ARG A 1 81 ? -2.584 0.550 2.502 1.00 93.69 81 ARG A C 1
ATOM 648 O O . ARG A 1 81 ? -2.880 0.459 1.317 1.00 93.69 81 ARG A O 1
ATOM 655 N N . GLN A 1 82 ? -2.109 1.661 3.060 1.00 93.38 82 GLN A N 1
ATOM 656 C CA . GLN A 1 82 ? -1.850 2.886 2.306 1.00 93.38 82 GLN A CA 1
ATOM 657 C C . GLN A 1 82 ? -0.787 2.653 1.236 1.00 93.38 82 GLN A C 1
ATOM 659 O O . GLN A 1 82 ? -1.074 2.881 0.068 1.00 93.38 82 GLN A O 1
ATOM 664 N N . THR A 1 83 ? 0.365 2.090 1.598 1.00 94.19 83 THR A N 1
ATOM 665 C CA . THR A 1 83 ? 1.434 1.769 0.647 1.00 94.19 83 THR A CA 1
ATOM 666 C C . THR A 1 83 ? 0.959 0.837 -0.466 1.00 94.19 83 THR A C 1
ATOM 668 O O . THR A 1 83 ? 1.193 1.115 -1.637 1.00 94.19 83 THR A O 1
ATOM 671 N N . LEU A 1 84 ? 0.250 -0.249 -0.140 1.00 94.62 84 LEU A N 1
ATOM 672 C CA . LEU A 1 84 ? -0.261 -1.158 -1.171 1.00 94.62 84 LEU A CA 1
ATOM 673 C C . LEU A 1 84 ? -1.309 -0.481 -2.071 1.00 94.62 84 LEU A C 1
ATOM 675 O O . LEU A 1 84 ? -1.340 -0.737 -3.269 1.00 94.62 84 LEU A O 1
ATOM 679 N N . ASN A 1 85 ? -2.156 0.394 -1.521 1.00 94.75 85 ASN A N 1
ATOM 680 C CA . ASN A 1 85 ? -3.126 1.151 -2.316 1.00 94.75 85 ASN A CA 1
ATOM 681 C C . ASN A 1 85 ? -2.442 2.181 -3.226 1.00 94.75 85 ASN A C 1
ATOM 683 O O . ASN A 1 85 ? -2.876 2.371 -4.357 1.00 94.75 85 ASN A O 1
ATOM 687 N N . GLU A 1 86 ? -1.385 2.839 -2.752 1.00 94.75 86 GLU A N 1
ATOM 688 C CA . GLU A 1 86 ? -0.573 3.749 -3.565 1.00 94.75 86 GLU A CA 1
ATOM 689 C C . GLU A 1 86 ? 0.075 3.012 -4.742 1.00 94.75 86 GLU A C 1
ATOM 691 O O . GLU A 1 86 ? 0.070 3.528 -5.858 1.00 94.75 86 GLU A O 1
ATOM 696 N N . LEU A 1 87 ? 0.563 1.787 -4.519 1.00 95.31 87 LEU A N 1
ATOM 697 C CA . LEU A 1 87 ? 1.090 0.934 -5.585 1.00 95.31 87 LEU A CA 1
ATOM 698 C C . LEU A 1 87 ? 0.001 0.532 -6.593 1.00 95.31 87 LEU A C 1
ATOM 700 O O . LEU A 1 87 ? 0.227 0.656 -7.794 1.00 95.31 87 LEU A O 1
ATOM 704 N N . ASP A 1 88 ? -1.188 0.130 -6.133 1.00 94.88 88 ASP A N 1
ATOM 705 C CA . ASP A 1 88 ? -2.322 -0.202 -7.015 1.00 94.88 88 ASP A CA 1
ATOM 706 C C . ASP A 1 88 ? -2.738 0.985 -7.895 1.00 94.88 88 ASP A C 1
ATOM 708 O O . ASP A 1 88 ? -2.965 0.830 -9.095 1.00 94.88 88 ASP A O 1
ATOM 712 N N . ILE A 1 89 ? -2.804 2.188 -7.319 1.00 95.25 89 ILE A N 1
ATOM 713 C CA . ILE A 1 89 ? -3.083 3.412 -8.080 1.00 95.25 89 ILE A CA 1
ATOM 714 C C . ILE A 1 89 ? -1.967 3.656 -9.097 1.00 95.25 89 ILE A C 1
ATOM 716 O O . ILE A 1 89 ? -2.237 3.919 -10.270 1.00 95.25 89 ILE A O 1
ATOM 720 N N . TRP A 1 90 ? -0.711 3.515 -8.673 1.00 94.88 90 TRP A N 1
ATOM 721 C CA . TRP A 1 90 ? 0.439 3.708 -9.543 1.00 94.88 90 TRP A CA 1
ATOM 722 C C . TRP A 1 90 ? 0.470 2.720 -10.719 1.00 94.88 90 TRP A C 1
ATOM 724 O O . TRP A 1 90 ? 0.791 3.143 -11.828 1.00 94.88 90 TRP A O 1
ATOM 734 N N . GLU A 1 91 ? 0.096 1.450 -10.540 1.00 93.31 91 GLU A N 1
ATOM 735 C CA . GLU A 1 91 ? -0.024 0.476 -11.645 1.00 93.31 91 GLU A CA 1
ATOM 736 C C . GLU A 1 91 ? -1.028 0.932 -12.708 1.00 93.31 91 GLU A C 1
ATOM 738 O O . GLU A 1 91 ? -0.773 0.776 -13.901 1.00 93.31 91 GLU A O 1
ATOM 743 N N . ILE A 1 92 ? -2.140 1.541 -12.294 1.00 93.81 92 ILE A N 1
ATOM 744 C CA . ILE A 1 92 ? -3.182 2.024 -13.209 1.00 93.81 92 ILE A CA 1
ATOM 745 C C . ILE A 1 92 ? -2.745 3.311 -13.926 1.00 93.81 92 ILE A C 1
ATOM 747 O O . ILE A 1 92 ? -3.045 3.510 -15.107 1.00 93.81 92 ILE A O 1
ATOM 751 N N . GLU A 1 93 ? -2.061 4.210 -13.218 1.00 92.50 93 GLU A N 1
ATOM 752 C CA . GLU A 1 93 ? -1.684 5.528 -13.738 1.00 92.50 93 GLU A CA 1
ATOM 753 C C . GLU A 1 93 ? -0.397 5.517 -14.574 1.00 92.50 93 GLU A C 1
ATOM 755 O O . GLU A 1 93 ? -0.216 6.382 -15.438 1.00 92.50 93 GLU A O 1
ATOM 760 N N . SER A 1 94 ? 0.488 4.546 -14.343 1.00 91.31 94 SER A N 1
ATOM 761 C CA . SER A 1 94 ? 1.806 4.473 -14.976 1.00 91.31 94 SER A CA 1
ATOM 762 C C . SER A 1 94 ? 1.729 4.300 -16.488 1.00 91.31 94 SER A C 1
ATOM 764 O O . SER A 1 94 ? 1.060 3.410 -17.013 1.00 91.31 94 SER A O 1
ATOM 766 N N . LYS A 1 95 ? 2.468 5.146 -17.215 1.00 90.56 95 LYS A N 1
ATOM 767 C CA . LYS A 1 95 ? 2.551 5.120 -18.681 1.00 90.56 95 LYS A CA 1
ATOM 768 C C . LYS A 1 95 ? 3.972 5.381 -19.143 1.00 90.56 95 LYS A C 1
ATOM 770 O O . LYS A 1 95 ? 4.677 6.214 -18.578 1.00 90.56 95 LYS A O 1
ATOM 775 N N . PHE A 1 96 ? 4.356 4.720 -20.228 1.00 91.94 96 PHE A N 1
ATOM 776 C CA . PHE A 1 96 ? 5.603 5.024 -20.911 1.00 91.94 96 PHE A CA 1
ATOM 777 C C . PHE A 1 96 ? 5.487 6.334 -21.680 1.00 91.94 96 PHE A C 1
ATOM 779 O O . PHE A 1 96 ? 4.518 6.578 -22.404 1.00 91.94 96 PHE A O 1
ATOM 786 N N . ALA A 1 97 ? 6.515 7.160 -21.546 1.00 91.12 97 ALA A N 1
ATOM 787 C CA . ALA A 1 97 ? 6.698 8.321 -22.385 1.00 91.12 97 ALA A CA 1
ATOM 788 C C . ALA A 1 97 ? 7.478 7.901 -23.637 1.00 91.12 97 ALA A C 1
ATOM 790 O O . ALA A 1 97 ? 8.551 7.308 -23.534 1.00 91.12 97 ALA A O 1
ATOM 791 N N . PHE A 1 98 ? 6.950 8.222 -24.819 1.00 92.19 98 PHE A N 1
ATOM 792 C CA . PHE A 1 98 ? 7.591 7.901 -26.094 1.00 92.19 98 PHE A CA 1
ATOM 793 C C . PHE A 1 98 ? 8.080 9.163 -26.814 1.00 92.19 98 PHE A C 1
ATOM 795 O O . PHE A 1 98 ? 7.475 10.234 -26.706 1.00 92.19 98 PHE A O 1
ATOM 802 N N . SER A 1 99 ? 9.171 9.031 -27.565 1.00 89.75 99 SER A N 1
ATOM 803 C CA . SER A 1 99 ? 9.634 9.989 -28.568 1.00 89.75 99 SER A CA 1
ATOM 804 C C . SER A 1 99 ? 9.712 9.320 -29.941 1.00 89.75 99 SER A C 1
ATOM 806 O O . SER A 1 99 ? 10.063 8.147 -30.056 1.00 89.75 99 SER A O 1
ATOM 808 N N . GLU A 1 100 ? 9.372 10.061 -30.998 1.00 88.12 100 GLU A N 1
ATOM 809 C CA . GLU A 1 100 ? 9.574 9.578 -32.366 1.00 88.12 100 GLU A CA 1
ATOM 810 C C . GLU A 1 100 ? 11.061 9.671 -32.729 1.00 88.12 100 GLU A C 1
ATOM 812 O O . GLU A 1 100 ? 11.655 10.750 -32.684 1.00 88.12 100 GLU A O 1
ATOM 817 N N . HIS A 1 101 ? 11.651 8.546 -33.121 1.00 84.75 101 HIS A N 1
ATOM 818 C CA . HIS A 1 101 ? 12.979 8.483 -33.716 1.00 84.75 101 HIS A CA 1
ATOM 819 C C . HIS A 1 101 ? 12.861 8.166 -35.205 1.00 84.75 101 HIS A C 1
ATOM 821 O O . HIS A 1 101 ? 12.171 7.219 -35.583 1.00 84.75 101 HIS A O 1
ATOM 827 N N . LEU A 1 102 ? 13.525 8.957 -36.048 1.00 83.88 102 LEU A N 1
ATOM 828 C CA . LEU A 1 102 ? 13.635 8.673 -37.475 1.00 83.88 102 LEU A CA 1
ATOM 829 C C . LEU A 1 102 ? 14.853 7.774 -37.692 1.00 83.88 102 LEU A C 1
ATOM 831 O O . LEU A 1 102 ? 15.985 8.229 -37.533 1.00 83.88 102 LEU A O 1
ATOM 835 N N . ALA A 1 103 ? 14.601 6.514 -38.025 1.00 77.69 103 ALA A N 1
ATOM 836 C CA . ALA A 1 103 ? 15.638 5.556 -38.366 1.00 77.69 103 ALA A CA 1
ATOM 837 C C . ALA A 1 103 ? 16.281 5.902 -39.722 1.00 77.69 103 ALA A C 1
ATOM 839 O O . ALA A 1 103 ? 15.703 6.605 -40.557 1.00 77.69 103 ALA A O 1
ATOM 840 N N . SER A 1 104 ? 17.487 5.392 -39.955 1.00 75.88 104 SER A N 1
ATOM 841 C CA . SER A 1 104 ? 18.295 5.625 -41.157 1.00 75.88 104 SER A CA 1
ATOM 842 C C . SER A 1 104 ? 17.625 5.101 -42.435 1.00 75.88 104 SER A C 1
ATOM 844 O O . SER A 1 104 ? 17.891 5.608 -43.524 1.00 75.88 104 SER A O 1
ATOM 846 N N . ASN A 1 105 ? 16.719 4.128 -42.307 1.00 73.44 105 ASN A N 1
ATOM 847 C CA . ASN A 1 105 ? 15.874 3.615 -43.391 1.00 73.44 105 ASN A CA 1
ATOM 848 C C . ASN A 1 105 ? 14.642 4.504 -43.696 1.00 73.44 105 ASN A C 1
ATOM 850 O O . ASN A 1 105 ? 13.861 4.182 -44.590 1.00 73.44 105 ASN A O 1
ATOM 854 N N . GLY A 1 106 ? 14.460 5.614 -42.969 1.00 76.12 106 GLY A N 1
ATOM 855 C CA . GLY A 1 106 ? 13.334 6.542 -43.103 1.00 76.12 106 GLY A CA 1
ATOM 856 C C . GLY A 1 106 ? 12.083 6.159 -42.304 1.00 76.12 106 GLY A C 1
ATOM 857 O O . GLY A 1 106 ? 11.096 6.897 -42.342 1.00 76.12 106 GLY A O 1
ATOM 858 N N . GLU A 1 107 ? 12.098 5.043 -41.570 1.00 82.88 107 GLU A N 1
ATOM 859 C CA . GLU A 1 107 ? 10.976 4.621 -40.730 1.00 82.88 107 GLU A CA 1
ATOM 860 C C . GLU A 1 107 ? 10.948 5.378 -39.398 1.00 82.88 107 GLU A C 1
ATOM 862 O O . GLU A 1 107 ? 11.976 5.734 -38.820 1.00 82.88 107 GLU A O 1
ATOM 867 N N . LYS A 1 108 ? 9.739 5.618 -38.884 1.00 85.69 108 LYS A N 1
ATOM 868 C CA . LYS A 1 108 ? 9.539 6.203 -37.558 1.00 85.69 108 LYS A CA 1
ATOM 869 C C . LYS A 1 108 ? 9.400 5.098 -36.520 1.00 85.69 108 LYS A C 1
ATOM 871 O O . LYS A 1 108 ? 8.451 4.320 -36.574 1.00 85.69 108 LYS A O 1
ATOM 876 N N . VAL A 1 109 ? 10.303 5.077 -35.548 1.00 87.31 109 VAL A N 1
ATOM 877 C CA . VAL A 1 109 ? 10.291 4.121 -34.438 1.00 87.31 109 VAL A CA 1
ATOM 878 C C . VAL A 1 109 ? 9.986 4.869 -33.136 1.00 87.31 109 VAL A C 1
ATOM 880 O O . VAL A 1 109 ? 10.701 5.821 -32.810 1.00 87.31 109 VAL A O 1
ATOM 883 N N . PRO A 1 110 ? 8.943 4.486 -32.375 1.00 88.81 110 PRO A N 1
ATOM 884 C CA . PRO A 1 110 ? 8.703 5.054 -31.056 1.00 88.81 110 PRO A CA 1
ATOM 885 C C . PRO A 1 110 ? 9.735 4.500 -30.070 1.00 88.81 110 PRO A C 1
ATOM 887 O O . PRO A 1 110 ? 9.819 3.293 -29.851 1.00 88.81 110 PRO A O 1
ATOM 890 N N . LEU A 1 111 ? 10.519 5.386 -29.465 1.00 91.75 111 LEU A N 1
ATOM 891 C CA . LEU A 1 111 ? 11.500 5.042 -28.441 1.00 91.75 111 LEU A CA 1
ATOM 892 C C . LEU A 1 111 ? 11.014 5.513 -27.079 1.00 91.75 111 LEU A C 1
ATOM 894 O O . LEU A 1 111 ? 10.426 6.586 -26.967 1.00 91.75 111 LEU A O 1
ATOM 898 N N . ILE A 1 112 ? 11.282 4.733 -26.033 1.00 92.44 112 ILE A N 1
ATOM 899 C CA . ILE A 1 112 ? 11.002 5.176 -24.667 1.00 92.44 112 ILE A CA 1
ATOM 900 C C . ILE A 1 112 ? 11.964 6.322 -24.340 1.00 92.44 112 ILE A C 1
ATOM 902 O O . ILE A 1 112 ? 13.172 6.224 -24.588 1.00 92.44 112 ILE A O 1
ATOM 906 N N . LYS A 1 113 ? 11.425 7.409 -23.793 1.00 91.31 113 LYS A N 1
ATOM 907 C CA . LYS A 1 113 ? 12.186 8.548 -23.273 1.00 91.31 113 LYS A CA 1
ATOM 908 C C . LYS A 1 113 ? 12.081 8.609 -21.750 1.00 91.31 113 LYS A C 1
ATOM 910 O O . LYS A 1 113 ? 11.362 7.824 -21.143 1.00 91.31 113 LYS A O 1
ATOM 915 N N . ASP A 1 114 ? 12.820 9.540 -21.153 1.00 92.62 114 ASP A N 1
ATOM 916 C CA . ASP A 1 114 ? 12.760 9.835 -19.715 1.00 92.62 114 ASP A CA 1
ATOM 917 C C . ASP A 1 114 ? 13.046 8.598 -18.834 1.00 92.62 114 ASP A C 1
ATOM 919 O O . ASP A 1 114 ? 12.493 8.417 -17.753 1.00 92.62 114 ASP A O 1
ATOM 923 N N . TRP A 1 115 ? 13.962 7.736 -19.299 1.00 92.94 115 TRP A N 1
ATOM 924 C CA . TRP A 1 115 ? 14.357 6.495 -18.620 1.00 92.94 115 TRP A CA 1
ATOM 925 C C . TRP A 1 115 ? 14.790 6.700 -17.168 1.00 92.94 115 TRP A C 1
ATOM 927 O O . TRP A 1 115 ? 14.497 5.856 -16.327 1.00 92.94 115 TRP A O 1
ATOM 937 N N . ASN A 1 116 ? 15.485 7.801 -16.873 1.00 92.31 116 ASN A N 1
ATOM 938 C CA . ASN A 1 116 ? 15.931 8.104 -15.514 1.00 92.31 116 ASN A CA 1
ATOM 939 C C . ASN A 1 116 ? 14.742 8.330 -14.575 1.00 92.31 116 ASN A C 1
ATOM 941 O O . ASN A 1 116 ? 14.741 7.790 -13.474 1.00 92.31 116 ASN A O 1
ATOM 945 N N . ASP A 1 117 ? 13.726 9.070 -15.022 1.00 92.94 117 ASP A N 1
ATOM 946 C CA . ASP A 1 117 ? 12.534 9.358 -14.221 1.00 92.94 117 ASP A CA 1
ATOM 947 C C . ASP A 1 117 ? 11.727 8.076 -13.986 1.00 92.94 117 ASP A C 1
ATOM 949 O O . ASP A 1 117 ? 11.297 7.801 -12.866 1.00 92.94 117 ASP A O 1
ATOM 953 N N . LEU A 1 118 ? 11.586 7.246 -15.027 1.00 93.00 118 LEU A N 1
ATOM 954 C CA . LEU A 1 118 ? 10.913 5.951 -14.939 1.00 93.00 118 LEU A CA 1
ATOM 955 C C . LEU A 1 118 ? 11.607 5.003 -13.946 1.00 93.00 118 LEU A C 1
ATOM 957 O O . LEU A 1 118 ? 10.950 4.466 -13.055 1.00 93.00 118 LEU A O 1
ATOM 961 N N . LEU A 1 119 ? 12.922 4.804 -14.085 1.00 93.38 119 LEU A N 1
ATOM 962 C CA . LEU A 1 119 ? 13.696 3.923 -13.203 1.00 93.38 119 LEU A CA 1
ATOM 963 C C . LEU A 1 119 ? 13.744 4.467 -11.770 1.00 93.38 119 LEU A C 1
ATOM 965 O O . LEU A 1 119 ? 13.600 3.698 -10.823 1.00 93.38 119 LEU A O 1
ATOM 969 N N . SER A 1 120 ? 13.864 5.790 -11.600 1.00 94.31 120 SER A N 1
ATOM 970 C CA . SER A 1 120 ? 13.783 6.425 -10.280 1.00 94.31 120 SER A CA 1
ATOM 971 C C . SER A 1 120 ? 12.441 6.137 -9.619 1.00 94.31 120 SER A C 1
ATOM 973 O O . SER A 1 120 ? 12.409 5.773 -8.449 1.00 94.31 120 SER A O 1
ATOM 975 N N . LYS A 1 121 ? 11.333 6.232 -10.364 1.00 94.44 121 LYS A N 1
ATOM 976 C CA . LYS A 1 121 ? 10.002 5.994 -9.803 1.00 94.44 121 LYS A CA 1
ATOM 977 C C . LYS A 1 121 ? 9.805 4.545 -9.351 1.00 94.44 121 LYS A C 1
ATOM 979 O O . LYS A 1 121 ? 9.199 4.315 -8.306 1.00 94.44 121 LYS A O 1
ATOM 984 N N . VAL A 1 122 ? 10.328 3.578 -10.107 1.00 95.38 122 VAL A N 1
ATOM 985 C CA . VAL A 1 122 ? 10.327 2.161 -9.705 1.00 95.38 122 VAL A CA 1
ATOM 986 C C . VAL A 1 122 ? 11.176 1.954 -8.450 1.00 95.38 122 VAL A C 1
ATOM 988 O O . VAL A 1 122 ? 10.709 1.312 -7.510 1.00 95.38 122 VAL A O 1
ATOM 991 N N . GLY A 1 123 ? 12.367 2.557 -8.389 1.00 95.19 123 GLY A N 1
ATOM 992 C CA . GLY A 1 123 ? 13.231 2.513 -7.207 1.00 95.19 123 GLY A CA 1
ATOM 993 C C . GLY A 1 123 ? 12.575 3.116 -5.958 1.00 95.19 123 GLY A C 1
ATOM 994 O O . GLY A 1 123 ? 12.608 2.506 -4.890 1.00 95.19 123 GLY A O 1
ATOM 995 N N . ASP A 1 124 ? 11.903 4.261 -6.088 1.00 95.06 124 ASP A N 1
ATOM 996 C CA . ASP A 1 124 ? 11.162 4.892 -4.989 1.00 95.06 124 ASP A CA 1
ATOM 997 C C . ASP A 1 124 ? 10.045 3.976 -4.470 1.00 95.06 124 ASP A C 1
ATOM 999 O O . ASP A 1 124 ? 9.890 3.795 -3.260 1.00 95.06 124 ASP A O 1
ATOM 1003 N N . ASN A 1 125 ? 9.296 3.346 -5.379 1.00 94.81 125 ASN A N 1
ATOM 1004 C CA . ASN A 1 125 ? 8.241 2.397 -5.027 1.00 94.81 125 ASN A CA 1
ATOM 1005 C C . ASN A 1 125 ? 8.801 1.136 -4.350 1.00 94.81 125 ASN A C 1
ATOM 1007 O O . ASN A 1 125 ? 8.193 0.628 -3.407 1.00 94.81 125 ASN A O 1
ATOM 1011 N N . GLN A 1 126 ? 9.973 0.651 -4.773 1.00 95.25 126 GLN A N 1
ATOM 1012 C CA . GLN A 1 126 ? 10.678 -0.435 -4.090 1.00 95.25 126 GLN A CA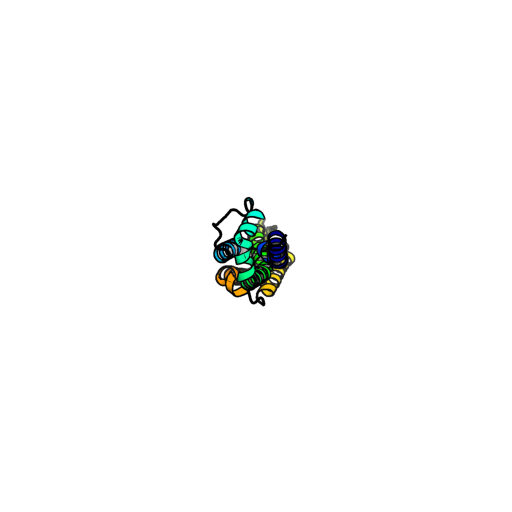 1
ATOM 1013 C C . GLN A 1 126 ? 11.082 -0.028 -2.669 1.00 95.25 126 GLN A C 1
ATOM 1015 O O . GLN A 1 126 ? 10.824 -0.783 -1.735 1.00 95.25 126 GLN A O 1
ATOM 1020 N N . VAL A 1 127 ? 11.662 1.159 -2.467 1.00 94.00 127 VAL A N 1
ATOM 1021 C CA . VAL A 1 127 ? 12.035 1.657 -1.129 1.00 94.00 127 VAL A CA 1
ATOM 1022 C C . VAL A 1 127 ? 10.806 1.803 -0.234 1.00 94.00 127 VAL A C 1
ATOM 1024 O O . VAL A 1 127 ? 10.816 1.345 0.913 1.00 94.00 127 VAL A O 1
ATOM 1027 N N . LEU A 1 128 ? 9.728 2.382 -0.766 1.00 92.00 128 LEU A N 1
ATOM 1028 C CA . LEU A 1 128 ? 8.451 2.501 -0.070 1.00 92.00 128 LEU A CA 1
ATOM 1029 C C . LEU A 1 128 ? 7.932 1.120 0.359 1.00 92.00 128 LEU A C 1
ATOM 1031 O O . LEU A 1 128 ? 7.595 0.925 1.527 1.00 92.00 128 LEU A O 1
ATOM 1035 N N . PHE A 1 129 ? 7.945 0.138 -0.542 1.00 93.44 129 PHE A N 1
ATOM 1036 C CA . PHE A 1 129 ? 7.534 -1.231 -0.235 1.00 93.44 129 PHE A CA 1
ATOM 1037 C C . PHE A 1 129 ? 8.445 -1.918 0.800 1.00 93.44 129 PHE A C 1
ATOM 1039 O O . PHE A 1 129 ? 7.966 -2.614 1.693 1.00 93.44 129 PHE A O 1
ATOM 1046 N N . GLN A 1 130 ? 9.761 -1.698 0.760 1.00 91.81 130 GLN A N 1
ATOM 1047 C CA . GLN A 1 130 ? 10.676 -2.248 1.770 1.00 91.81 130 GLN A CA 1
ATOM 1048 C C . GLN A 1 130 ? 10.425 -1.663 3.167 1.00 91.81 130 GLN A C 1
ATOM 1050 O O . GLN A 1 130 ? 10.615 -2.362 4.163 1.00 91.81 130 GLN A O 1
ATOM 1055 N N . SER A 1 131 ? 9.944 -0.419 3.264 1.00 90.88 131 SER A N 1
ATOM 1056 C CA . SER A 1 131 ? 9.652 0.213 4.558 1.00 90.88 131 SER A CA 1
ATOM 1057 C C . SER A 1 131 ? 8.552 -0.505 5.355 1.00 90.88 131 SER A C 1
ATOM 1059 O O . SER A 1 131 ? 8.606 -0.537 6.585 1.00 90.88 131 SER A O 1
ATOM 1061 N N . ILE A 1 132 ? 7.593 -1.145 4.673 1.00 92.12 132 ILE A N 1
ATOM 1062 C CA . ILE A 1 132 ? 6.468 -1.841 5.319 1.00 92.12 132 ILE A CA 1
ATOM 1063 C C . ILE A 1 132 ? 6.778 -3.301 5.675 1.00 92.12 132 ILE A C 1
ATOM 1065 O O . ILE A 1 132 ? 6.094 -3.874 6.522 1.00 92.12 132 ILE A O 1
ATOM 1069 N N . LYS A 1 133 ? 7.830 -3.896 5.096 1.00 88.81 133 LYS A N 1
ATOM 1070 C CA . LYS A 1 133 ? 8.238 -5.292 5.348 1.00 88.81 133 LYS A CA 1
ATOM 1071 C C . LYS A 1 133 ? 8.720 -5.556 6.770 1.00 88.81 133 LYS A C 1
ATOM 1073 O O . LYS A 1 133 ? 8.591 -6.671 7.261 1.00 88.81 133 LYS A O 1
ATOM 1078 N N . GLY A 1 134 ? 9.267 -4.541 7.437 1.00 85.62 134 GLY A N 1
ATOM 1079 C CA . GLY A 1 134 ? 9.684 -4.645 8.838 1.00 85.62 134 GLY A CA 1
ATOM 1080 C C . GLY A 1 134 ? 8.522 -4.615 9.836 1.00 85.62 134 GLY A C 1
ATOM 1081 O O . GLY A 1 134 ? 8.745 -4.786 11.033 1.00 85.62 134 GLY A O 1
ATOM 1082 N N . SER A 1 135 ? 7.292 -4.364 9.376 1.00 88.69 135 SER A N 1
ATOM 1083 C CA . SER A 1 135 ? 6.127 -4.288 10.252 1.00 88.69 135 SER A CA 1
ATOM 1084 C C . SER A 1 135 ? 5.694 -5.683 10.720 1.00 88.69 135 SER A C 1
ATOM 1086 O O . SER A 1 135 ? 5.528 -6.574 9.886 1.00 88.69 135 SER A O 1
ATOM 1088 N N . PRO A 1 136 ? 5.390 -5.880 12.019 1.00 88.69 136 PRO A N 1
ATOM 1089 C CA . PRO A 1 136 ? 4.860 -7.152 12.520 1.00 88.69 136 PRO A CA 1
ATOM 1090 C C . PRO A 1 136 ? 3.477 -7.495 11.942 1.00 88.69 136 PRO A C 1
ATOM 1092 O O . PRO A 1 136 ? 3.019 -8.626 12.061 1.00 88.69 136 PRO A O 1
ATOM 1095 N N . TYR A 1 137 ? 2.803 -6.530 11.308 1.00 89.56 137 TYR A N 1
ATOM 1096 C CA . TYR A 1 137 ? 1.492 -6.720 10.685 1.00 89.56 137 TYR A CA 1
ATOM 1097 C C . TYR A 1 137 ? 1.574 -7.076 9.190 1.00 89.56 137 TYR A C 1
ATOM 1099 O O . TYR A 1 137 ? 0.539 -7.283 8.558 1.00 89.56 137 TYR A O 1
ATOM 1107 N N . TYR A 1 138 ? 2.782 -7.161 8.617 1.00 88.00 138 TYR A N 1
ATOM 1108 C CA . TYR A 1 138 ? 3.007 -7.412 7.189 1.00 88.00 138 TYR A CA 1
ATOM 1109 C C . TYR A 1 138 ? 2.462 -8.763 6.715 1.00 88.00 138 TYR A C 1
ATOM 1111 O O . TYR A 1 138 ? 1.803 -8.825 5.679 1.00 88.00 138 TYR A O 1
ATOM 1119 N N . GLU A 1 139 ? 2.662 -9.831 7.492 1.00 85.88 139 GLU A N 1
ATOM 1120 C CA . GLU A 1 139 ? 2.302 -11.200 7.088 1.00 85.88 139 GLU A CA 1
ATOM 1121 C C . GLU A 1 139 ? 0.810 -11.366 6.756 1.00 85.88 139 GLU A C 1
ATOM 1123 O O . GLU A 1 139 ? 0.450 -12.173 5.901 1.00 85.88 139 GLU A O 1
ATOM 1128 N N . ARG A 1 140 ? -0.070 -10.550 7.354 1.00 85.88 140 ARG A N 1
ATOM 1129 C CA . ARG A 1 140 ? -1.517 -10.574 7.075 1.00 85.88 140 ARG A CA 1
ATOM 1130 C C . ARG A 1 140 ? -1.880 -10.147 5.653 1.00 85.88 140 ARG A C 1
ATOM 1132 O O . ARG A 1 140 ? -2.967 -10.479 5.189 1.00 85.88 140 ARG A O 1
ATOM 1139 N N . PHE A 1 141 ? -0.995 -9.430 4.963 1.00 87.69 141 PHE A N 1
ATOM 1140 C CA . PHE A 1 141 ? -1.189 -8.992 3.578 1.00 87.69 141 PHE A CA 1
ATOM 1141 C C . PHE A 1 141 ? -0.600 -9.963 2.546 1.00 87.69 141 PHE A C 1
ATOM 1143 O O . PHE A 1 141 ? -0.729 -9.692 1.351 1.00 87.69 141 PHE A O 1
ATOM 1150 N N . GLY A 1 142 ? -0.002 -11.071 3.017 1.00 85.31 142 GLY A N 1
ATOM 1151 C CA . GLY A 1 142 ? 0.617 -12.182 2.283 1.00 85.31 142 GLY A CA 1
ATOM 1152 C C . GLY A 1 142 ? 0.567 -12.079 0.763 1.00 85.31 142 GLY A C 1
ATOM 1153 O O . GLY A 1 142 ? 1.441 -11.462 0.162 1.00 85.31 142 GLY A O 1
ATOM 1154 N N . ASP A 1 143 ? -0.472 -12.643 0.146 1.00 90.25 143 ASP A N 1
ATOM 1155 C CA . ASP A 1 143 ? -0.575 -12.775 -1.313 1.00 90.25 143 ASP A CA 1
ATOM 1156 C C . ASP A 1 143 ? -0.462 -11.440 -2.061 1.00 90.25 143 ASP A C 1
ATOM 1158 O O . ASP A 1 143 ? 0.229 -11.343 -3.078 1.00 90.25 143 ASP A O 1
ATOM 1162 N N . ARG A 1 144 ? -1.110 -10.384 -1.550 1.00 92.12 144 ARG A N 1
ATOM 1163 C CA . ARG A 1 144 ? -1.080 -9.055 -2.180 1.00 92.12 144 ARG A CA 1
ATOM 1164 C C . ARG A 1 144 ? 0.307 -8.433 -2.070 1.00 92.12 144 ARG A C 1
ATOM 1166 O O . ARG A 1 144 ? 0.797 -7.869 -3.045 1.00 92.12 144 ARG A O 1
ATOM 1173 N N . ALA A 1 145 ? 0.940 -8.544 -0.906 1.00 92.44 145 ALA A N 1
ATOM 1174 C CA . ALA A 1 145 ? 2.277 -8.008 -0.695 1.00 92.44 145 ALA A CA 1
ATOM 1175 C C . ALA A 1 145 ? 3.324 -8.778 -1.517 1.00 92.44 145 ALA A C 1
ATOM 1177 O O . ALA A 1 145 ? 4.115 -8.166 -2.227 1.00 92.44 145 ALA A O 1
ATOM 1178 N N . THR A 1 146 ? 3.274 -10.111 -1.517 1.00 92.06 146 THR A N 1
ATOM 1179 C CA . THR A 1 146 ? 4.154 -10.959 -2.333 1.00 92.06 146 THR A CA 1
ATOM 1180 C C . THR A 1 146 ? 3.982 -10.696 -3.828 1.00 92.06 146 THR A C 1
ATOM 1182 O O . THR A 1 146 ? 4.973 -10.628 -4.551 1.00 92.06 146 THR A O 1
ATOM 1185 N N . SER A 1 147 ? 2.749 -10.492 -4.306 1.00 94.69 147 SER A N 1
ATOM 1186 C CA . SER A 1 147 ? 2.517 -10.120 -5.706 1.00 94.69 147 SER A CA 1
ATOM 1187 C C . SER A 1 147 ? 3.223 -8.812 -6.065 1.00 94.69 147 SER A C 1
ATOM 1189 O O . SER A 1 147 ? 3.892 -8.745 -7.095 1.00 94.69 147 SER A O 1
ATOM 1191 N N . TRP A 1 148 ? 3.127 -7.797 -5.204 1.00 95.38 148 TRP A N 1
ATOM 1192 C CA . TRP A 1 148 ? 3.800 -6.515 -5.406 1.00 95.38 148 TRP A CA 1
ATOM 1193 C C . TRP A 1 148 ? 5.321 -6.608 -5.345 1.00 95.38 148 TRP A C 1
ATOM 1195 O O . TRP A 1 148 ? 6.001 -5.976 -6.150 1.00 95.38 148 TRP A O 1
ATOM 1205 N N . GLU A 1 149 ? 5.851 -7.431 -4.445 1.00 92.81 149 GLU A N 1
ATOM 1206 C CA . GLU A 1 149 ? 7.283 -7.697 -4.355 1.00 92.81 149 GLU A CA 1
ATOM 1207 C C . GLU A 1 149 ? 7.843 -8.251 -5.668 1.00 92.81 149 GLU A C 1
ATOM 1209 O O . GLU A 1 149 ? 8.823 -7.722 -6.192 1.00 92.81 149 GLU A O 1
ATOM 1214 N N . ILE A 1 150 ? 7.190 -9.280 -6.214 1.00 95.06 150 ILE A N 1
ATOM 1215 C CA . ILE A 1 150 ? 7.596 -9.913 -7.473 1.00 95.06 150 ILE A CA 1
ATOM 1216 C C . ILE A 1 150 ? 7.446 -8.920 -8.627 1.00 95.06 150 ILE A C 1
ATOM 1218 O O . ILE A 1 150 ? 8.402 -8.694 -9.362 1.00 95.06 150 ILE A O 1
ATOM 1222 N N . LYS A 1 151 ? 6.287 -8.255 -8.743 1.00 95.38 151 LYS A N 1
ATOM 1223 C CA . LYS A 1 151 ? 6.034 -7.264 -9.801 1.00 95.38 151 LYS A CA 1
ATOM 1224 C C . LYS A 1 151 ? 7.098 -6.163 -9.831 1.00 95.38 151 LYS A C 1
ATOM 1226 O O . LYS A 1 151 ? 7.565 -5.811 -10.908 1.00 95.38 151 LYS A O 1
ATOM 1231 N N . LEU A 1 152 ? 7.473 -5.606 -8.676 1.00 95.62 152 LEU A N 1
ATOM 1232 C CA . LEU A 1 152 ? 8.466 -4.528 -8.598 1.00 95.62 152 LEU A CA 1
ATOM 1233 C C . LEU A 1 152 ? 9.889 -5.009 -8.904 1.00 95.62 152 LEU A C 1
ATOM 1235 O O . LEU A 1 152 ? 10.667 -4.241 -9.468 1.00 95.62 152 LEU A O 1
ATOM 1239 N N . ALA A 1 153 ? 10.240 -6.240 -8.528 1.00 94.94 153 ALA A N 1
ATOM 1240 C CA . ALA A 1 153 ? 11.537 -6.828 -8.857 1.00 94.94 153 ALA A CA 1
ATOM 1241 C C . ALA A 1 153 ? 11.649 -7.118 -10.362 1.00 94.94 153 ALA A C 1
ATOM 1243 O O . ALA A 1 153 ? 12.590 -6.659 -11.010 1.00 94.94 153 ALA A O 1
ATOM 1244 N N . ASP A 1 154 ? 10.643 -7.791 -10.926 1.00 96.56 154 ASP A N 1
ATOM 1245 C CA . ASP A 1 154 ? 10.586 -8.127 -12.349 1.00 96.56 154 ASP A CA 1
ATOM 1246 C C . ASP A 1 154 ? 10.591 -6.864 -13.213 1.00 96.56 154 ASP A C 1
ATOM 1248 O O . ASP A 1 154 ? 11.286 -6.788 -14.228 1.00 96.56 154 ASP A O 1
ATOM 1252 N N . LEU A 1 155 ? 9.830 -5.843 -12.808 1.00 95.56 155 LEU A N 1
ATOM 1253 C CA . LEU A 1 155 ? 9.757 -4.590 -13.544 1.00 95.56 155 LEU A CA 1
ATOM 1254 C C . LEU A 1 155 ? 11.107 -3.866 -13.570 1.00 95.56 155 LEU A C 1
ATOM 1256 O O . LEU A 1 155 ? 11.509 -3.397 -14.632 1.00 95.56 155 LEU A O 1
ATOM 1260 N N . ASP A 1 156 ? 11.815 -3.785 -12.443 1.00 95.19 156 ASP A N 1
ATOM 1261 C CA . ASP A 1 156 ? 13.142 -3.162 -12.398 1.00 95.19 156 ASP A CA 1
ATOM 1262 C C . ASP A 1 156 ? 14.138 -3.890 -13.314 1.00 95.19 156 ASP A C 1
ATOM 1264 O O . ASP A 1 156 ? 14.813 -3.257 -14.134 1.00 95.19 156 ASP A O 1
ATOM 1268 N N . GLU A 1 157 ? 14.174 -5.225 -13.269 1.00 96.25 157 GLU A N 1
ATOM 1269 C CA . GLU A 1 157 ? 15.048 -6.019 -14.135 1.00 96.25 157 GLU A CA 1
ATOM 1270 C C .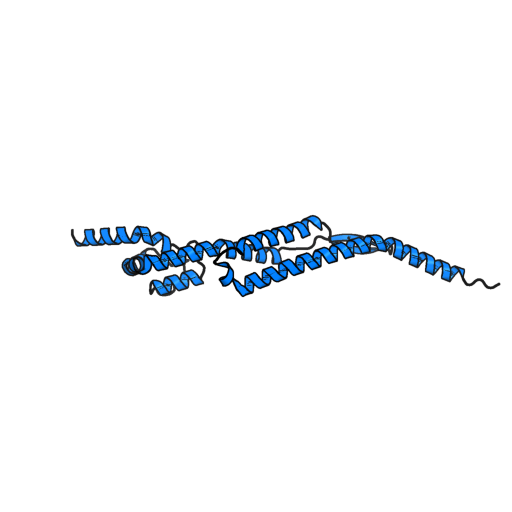 GLU A 1 157 ? 14.717 -5.810 -15.623 1.00 96.25 157 GLU A C 1
ATOM 1272 O O . GLU A 1 157 ? 15.598 -5.509 -16.441 1.00 96.25 157 GLU A O 1
ATOM 1277 N N . VAL A 1 158 ? 13.439 -5.940 -15.988 1.00 96.31 158 VAL A N 1
ATOM 1278 C CA . VAL A 1 158 ? 12.982 -5.818 -17.377 1.00 96.31 158 VAL A CA 1
ATOM 1279 C C . VAL A 1 158 ? 13.251 -4.418 -17.923 1.00 96.31 158 VAL A C 1
ATOM 1281 O O . VAL A 1 158 ? 13.719 -4.292 -19.057 1.00 96.31 158 VAL A O 1
ATOM 1284 N N . LEU A 1 159 ? 13.013 -3.363 -17.140 1.00 95.50 159 LEU A N 1
ATOM 1285 C CA . LEU A 1 159 ? 13.248 -1.987 -17.578 1.00 95.50 159 LEU A CA 1
ATOM 1286 C C . LEU A 1 159 ? 14.734 -1.678 -17.761 1.00 95.50 159 LEU A C 1
ATOM 1288 O O . LEU A 1 159 ? 15.103 -1.059 -18.762 1.00 95.50 159 LEU A O 1
ATOM 1292 N N . ASN A 1 160 ? 15.601 -2.140 -16.857 1.00 94.81 160 ASN A N 1
ATOM 1293 C CA . ASN A 1 160 ? 17.047 -1.974 -17.012 1.00 94.81 160 ASN A CA 1
ATOM 1294 C C . ASN A 1 160 ? 17.564 -2.694 -18.267 1.00 94.81 160 ASN A C 1
ATOM 1296 O O . ASN A 1 160 ? 18.327 -2.118 -19.055 1.00 94.81 160 ASN A O 1
ATOM 1300 N N . ASN A 1 161 ? 17.096 -3.921 -18.504 1.00 95.56 161 ASN A N 1
ATOM 1301 C CA . ASN A 1 161 ? 17.427 -4.682 -19.705 1.00 95.56 161 ASN A CA 1
ATOM 1302 C C . ASN A 1 161 ? 16.925 -3.983 -20.975 1.00 95.56 161 ASN A C 1
ATOM 1304 O O . ASN A 1 161 ? 17.689 -3.817 -21.931 1.00 95.56 161 ASN A O 1
ATOM 1308 N N . LEU A 1 162 ? 15.674 -3.516 -20.982 1.00 95.19 162 LEU A N 1
ATOM 1309 C CA . LEU A 1 162 ? 15.073 -2.832 -22.125 1.00 95.19 162 LEU A CA 1
ATOM 1310 C C . LEU A 1 162 ? 15.788 -1.513 -22.447 1.00 95.19 162 LEU A C 1
ATOM 1312 O O . LEU A 1 162 ? 16.089 -1.258 -23.613 1.00 95.19 162 LEU A O 1
ATOM 1316 N N . ASN A 1 163 ? 16.149 -0.718 -21.436 1.00 94.31 163 ASN A N 1
ATOM 1317 C CA . ASN A 1 163 ? 16.960 0.490 -21.613 1.00 94.31 163 ASN A CA 1
ATOM 1318 C C . ASN A 1 163 ? 18.323 0.155 -22.243 1.00 94.31 163 ASN A C 1
ATOM 1320 O O . ASN A 1 163 ? 18.755 0.781 -23.216 1.00 94.31 163 ASN A O 1
ATOM 1324 N N . GLY A 1 164 ? 18.991 -0.886 -21.737 1.00 93.88 164 GLY A N 1
ATOM 1325 C CA . GLY A 1 164 ? 20.260 -1.365 -22.282 1.00 93.88 164 GLY A CA 1
ATOM 1326 C C . GLY A 1 164 ? 20.155 -1.794 -23.748 1.00 93.88 164 GLY A C 1
ATOM 1327 O O . GLY A 1 164 ? 21.010 -1.432 -24.561 1.00 93.88 164 GLY A O 1
ATOM 1328 N N . VAL A 1 165 ? 19.098 -2.529 -24.100 1.00 94.50 165 VAL A N 1
ATOM 1329 C CA . VAL A 1 165 ? 18.810 -2.942 -25.481 1.00 94.50 165 VAL A CA 1
ATOM 1330 C C . VAL A 1 165 ? 18.532 -1.729 -26.365 1.00 94.50 165 VAL A C 1
ATOM 1332 O O . VAL A 1 165 ? 19.154 -1.613 -27.419 1.00 94.50 165 VAL A O 1
ATOM 1335 N N . GLN A 1 166 ? 17.682 -0.795 -25.929 1.00 92.81 166 GLN A N 1
ATOM 1336 C CA . GLN A 1 166 ? 17.353 0.409 -26.693 1.00 92.81 166 GLN A CA 1
ATOM 1337 C C . GLN A 1 166 ? 18.609 1.248 -26.979 1.00 92.81 166 GLN A C 1
ATOM 1339 O O . GLN A 1 166 ? 18.847 1.631 -28.122 1.00 92.81 166 GLN A O 1
ATOM 1344 N N . ARG A 1 167 ? 19.472 1.475 -25.979 1.00 92.06 167 ARG A N 1
ATOM 1345 C CA . ARG A 1 167 ? 20.736 2.217 -26.157 1.00 92.06 167 ARG A CA 1
ATOM 1346 C C . ARG A 1 167 ? 21.683 1.534 -27.144 1.00 92.06 167 ARG A C 1
ATOM 1348 O O . ARG A 1 167 ? 22.276 2.209 -27.983 1.00 92.06 167 ARG A O 1
ATOM 1355 N N . LYS A 1 168 ? 21.826 0.205 -27.056 1.00 91.38 168 LYS A N 1
ATOM 1356 C CA . LYS A 1 168 ? 22.642 -0.574 -28.003 1.00 91.38 168 LYS A CA 1
ATOM 1357 C C . LYS A 1 168 ? 22.067 -0.513 -29.414 1.00 91.38 168 LYS A C 1
ATOM 1359 O O . LYS A 1 168 ? 22.829 -0.344 -30.358 1.00 91.38 168 LYS A O 1
ATOM 1364 N N . TRP A 1 169 ? 20.748 -0.626 -29.555 1.00 89.81 169 TRP A N 1
ATOM 1365 C CA . TRP A 1 169 ? 20.075 -0.562 -30.848 1.00 89.81 169 TRP A CA 1
ATOM 1366 C C . TRP A 1 169 ? 20.287 0.796 -31.522 1.00 89.81 169 TRP A C 1
ATOM 1368 O O . TRP A 1 169 ? 20.783 0.821 -32.642 1.00 89.81 169 TRP A O 1
ATOM 1378 N N . ILE A 1 170 ? 20.050 1.910 -30.815 1.00 87.50 170 ILE A N 1
ATOM 1379 C CA . ILE A 1 170 ? 20.279 3.272 -31.343 1.00 87.50 170 ILE A CA 1
ATOM 1380 C C . ILE A 1 170 ? 21.726 3.443 -31.829 1.00 87.50 170 ILE A C 1
ATOM 1382 O O . ILE A 1 170 ? 21.971 4.077 -32.850 1.00 87.50 170 ILE A O 1
ATOM 1386 N N . TYR A 1 171 ? 22.701 2.884 -31.107 1.00 86.31 171 TYR A N 1
ATOM 1387 C CA . TYR A 1 171 ? 24.110 2.970 -31.496 1.00 86.31 171 TYR A CA 1
ATOM 1388 C C . TYR A 1 171 ? 24.451 2.118 -32.730 1.00 86.31 171 TYR A C 1
ATOM 1390 O O . TYR A 1 171 ? 25.269 2.521 -33.556 1.00 86.31 171 TYR A O 1
ATOM 1398 N N . LEU A 1 172 ? 23.855 0.929 -32.851 1.00 86.25 172 LEU A N 1
ATOM 1399 C CA . LEU A 1 172 ? 24.142 -0.010 -33.938 1.00 86.25 172 LEU A CA 1
ATOM 1400 C C . LEU A 1 172 ? 23.374 0.302 -35.226 1.00 86.25 172 LEU A C 1
ATOM 1402 O O . LEU A 1 172 ? 23.865 -0.044 -36.300 1.00 86.25 172 LEU A O 1
ATOM 1406 N N . GLU A 1 173 ? 22.208 0.940 -35.133 1.00 83.56 173 GLU A N 1
ATOM 1407 C CA . GLU A 1 173 ? 21.303 1.190 -36.261 1.00 83.56 173 GLU A CA 1
ATOM 1408 C C . GLU A 1 173 ? 21.999 1.904 -37.440 1.00 83.56 173 GLU A C 1
ATOM 1410 O O . GLU A 1 173 ? 21.996 1.340 -38.542 1.00 83.56 173 GLU A O 1
ATOM 1415 N N . PRO A 1 174 ? 22.743 3.013 -37.241 1.00 77.56 174 PRO A N 1
ATOM 1416 C CA . PRO A 1 174 ? 23.386 3.705 -38.356 1.00 77.56 174 PRO A CA 1
ATOM 1417 C C . PRO A 1 174 ? 24.493 2.869 -39.010 1.00 77.56 174 PRO A C 1
ATOM 1419 O O . PRO A 1 174 ? 24.704 2.923 -40.222 1.00 77.56 174 PRO A O 1
ATOM 1422 N N . TYR A 1 175 ? 25.218 2.076 -38.216 1.00 76.56 175 TYR A N 1
ATOM 1423 C CA . TYR A 1 175 ? 26.305 1.231 -38.713 1.00 76.56 175 TYR A CA 1
ATOM 1424 C C . TYR A 1 175 ? 25.783 0.036 -39.516 1.00 76.56 175 TYR A C 1
ATOM 1426 O O . TYR A 1 175 ? 26.336 -0.302 -40.564 1.00 76.56 175 TYR A O 1
ATOM 1434 N N . GLN A 1 176 ? 24.706 -0.595 -39.044 1.00 71.94 176 GLN A N 1
ATOM 1435 C CA . GLN A 1 176 ? 24.066 -1.711 -39.737 1.00 71.94 176 GLN A CA 1
ATOM 1436 C C . GLN A 1 176 ? 23.503 -1.274 -41.089 1.00 71.94 176 GLN A C 1
ATOM 1438 O O . GLN A 1 176 ? 23.669 -1.989 -42.078 1.00 71.94 176 GLN A O 1
ATOM 1443 N N . GLU A 1 177 ? 22.910 -0.084 -41.163 1.00 70.31 177 GLU A N 1
ATOM 1444 C CA . GLU A 1 177 ? 22.393 0.442 -42.423 1.00 70.31 177 GLU A CA 1
ATOM 1445 C C . GLU A 1 177 ? 23.524 0.816 -43.396 1.00 70.31 177 GLU A C 1
ATOM 1447 O O . GLU A 1 177 ? 23.491 0.444 -44.572 1.00 70.31 177 GLU A O 1
ATOM 1452 N N . GLN A 1 178 ? 24.609 1.423 -42.900 1.00 67.06 178 GLN A N 1
ATOM 1453 C CA . GLN A 1 178 ? 25.819 1.652 -43.701 1.00 67.06 178 GLN A CA 1
ATOM 1454 C C . GLN A 1 178 ? 26.437 0.352 -44.235 1.00 67.06 178 GLN A C 1
ATOM 1456 O O . GLN A 1 178 ? 26.934 0.325 -45.364 1.00 67.06 178 GLN A O 1
ATOM 1461 N N . MET A 1 179 ? 26.427 -0.729 -43.452 1.00 66.00 179 MET A N 1
ATOM 1462 C CA . MET A 1 179 ? 26.899 -2.037 -43.909 1.00 66.00 179 MET A CA 1
ATOM 1463 C C . MET A 1 179 ? 26.009 -2.620 -45.006 1.00 66.00 179 MET A C 1
ATOM 1465 O O . MET A 1 179 ? 26.541 -3.055 -46.026 1.00 66.00 179 MET A O 1
ATOM 1469 N N . LYS A 1 180 ? 24.680 -2.574 -44.853 1.00 69.19 180 LYS A N 1
ATOM 1470 C CA . LYS A 1 180 ? 23.745 -3.030 -45.897 1.00 69.19 180 LYS A CA 1
ATOM 1471 C C . LYS A 1 180 ? 23.937 -2.266 -47.208 1.00 69.19 180 LYS A C 1
ATOM 1473 O O . LYS A 1 180 ? 23.982 -2.892 -48.265 1.00 69.19 180 LYS A O 1
ATOM 1478 N N . LEU A 1 181 ? 24.118 -0.943 -47.137 1.00 62.66 181 LEU A N 1
ATOM 1479 C CA . LEU A 1 181 ? 24.416 -0.100 -48.301 1.00 62.66 181 LEU A CA 1
ATOM 1480 C C . LEU A 1 181 ? 25.746 -0.486 -48.971 1.00 62.66 181 LEU A C 1
ATOM 1482 O O . LEU A 1 181 ? 25.838 -0.528 -50.194 1.00 62.66 181 LEU A O 1
ATOM 1486 N N . LYS A 1 182 ? 26.789 -0.811 -48.199 1.00 61.28 182 LYS A N 1
ATOM 1487 C CA . LYS A 1 182 ? 28.080 -1.248 -48.763 1.00 61.28 182 LYS A CA 1
ATOM 1488 C C . LYS A 1 182 ? 27.997 -2.625 -49.421 1.00 61.28 182 LYS A C 1
ATOM 1490 O O . LYS A 1 182 ? 28.583 -2.825 -50.483 1.00 61.28 182 LYS A O 1
ATOM 1495 N N . THR A 1 183 ? 27.268 -3.568 -48.827 1.00 61.34 183 THR A N 1
ATOM 1496 C CA . THR A 1 183 ? 27.087 -4.908 -49.400 1.00 61.34 183 THR A CA 1
ATOM 1497 C C . THR A 1 183 ? 26.245 -4.865 -50.677 1.00 61.34 183 THR A C 1
ATOM 1499 O O . THR A 1 183 ? 26.596 -5.537 -51.643 1.00 61.34 183 THR A O 1
ATOM 1502 N N . SER A 1 184 ? 25.199 -4.033 -50.746 1.00 59.03 184 SER A N 1
ATOM 1503 C CA . SER A 1 184 ? 24.393 -3.874 -51.966 1.00 59.03 184 SER A CA 1
ATOM 1504 C C . SER A 1 184 ? 25.168 -3.198 -53.105 1.00 59.03 184 SER A C 1
ATOM 1506 O O . SER A 1 184 ? 25.088 -3.646 -54.249 1.00 59.03 184 SER A O 1
ATOM 1508 N N . VAL A 1 185 ? 25.998 -2.193 -52.804 1.00 58.44 185 VAL A N 1
ATOM 1509 C CA . VAL A 1 185 ? 26.895 -1.564 -53.793 1.00 58.44 185 VAL A CA 1
ATOM 1510 C C . VAL A 1 185 ? 27.966 -2.546 -54.287 1.00 58.44 185 VAL A C 1
ATOM 1512 O O . VAL A 1 185 ? 28.255 -2.587 -55.480 1.00 58.44 185 VAL A O 1
ATOM 1515 N N . SER A 1 186 ? 28.521 -3.385 -53.407 1.00 57.38 186 SER A N 1
ATOM 1516 C CA . SER A 1 186 ? 29.492 -4.417 -53.800 1.00 57.38 186 SER A CA 1
ATOM 1517 C C . SER A 1 186 ? 28.892 -5.509 -54.695 1.00 57.38 186 SER A C 1
ATOM 1519 O O . SER A 1 186 ? 29.609 -6.041 -55.537 1.00 57.38 186 SER A O 1
ATOM 1521 N N . TYR A 1 187 ? 27.607 -5.845 -54.537 1.00 53.00 187 TYR A N 1
ATOM 1522 C CA . TYR A 1 187 ? 26.899 -6.771 -55.432 1.00 53.00 187 TYR A CA 1
ATOM 1523 C C . TYR A 1 187 ? 26.584 -6.131 -56.792 1.00 53.00 187 TYR A C 1
ATOM 1525 O O . TYR A 1 187 ? 26.758 -6.778 -57.822 1.00 53.00 187 TYR A O 1
ATOM 1533 N N . ASN A 1 188 ? 26.190 -4.853 -56.818 1.00 52.88 188 ASN A N 1
ATOM 1534 C CA . ASN A 1 188 ? 25.899 -4.137 -58.066 1.00 52.88 188 ASN A CA 1
ATOM 1535 C C . ASN A 1 188 ? 27.153 -3.816 -58.895 1.00 52.88 188 ASN A C 1
ATOM 1537 O O . ASN A 1 188 ? 27.073 -3.758 -60.118 1.00 52.88 188 ASN A O 1
ATOM 1541 N N . ASN A 1 189 ? 28.317 -3.662 -58.259 1.00 54.59 189 ASN A N 1
ATOM 1542 C CA . ASN A 1 189 ? 29.589 -3.420 -58.950 1.00 54.59 189 ASN A CA 1
ATOM 1543 C C . ASN A 1 189 ? 30.340 -4.718 -59.328 1.00 54.59 189 ASN A C 1
ATOM 1545 O O . ASN A 1 189 ? 31.450 -4.645 -59.849 1.00 54.59 189 ASN A O 1
ATOM 1549 N N . GLY A 1 190 ? 29.767 -5.897 -59.051 1.00 53.25 190 GLY A N 1
ATOM 1550 C CA . GLY A 1 190 ? 30.396 -7.211 -59.243 1.00 53.25 190 GLY A CA 1
ATOM 1551 C C . GLY A 1 190 ? 30.079 -7.935 -60.559 1.00 53.25 190 GLY A C 1
ATOM 1552 O O . GLY A 1 190 ? 30.538 -9.058 -60.737 1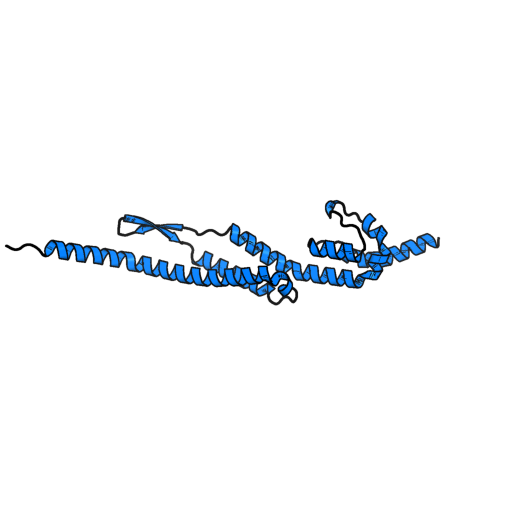.00 53.25 190 GLY A O 1
ATOM 1553 N N . PHE A 1 191 ? 29.319 -7.335 -61.481 1.00 50.56 191 PHE A N 1
ATOM 1554 C CA . PHE A 1 191 ? 29.024 -7.918 -62.798 1.00 50.56 191 PHE A CA 1
ATOM 1555 C C . PHE A 1 191 ? 29.106 -6.860 -63.906 1.00 50.56 191 PHE A C 1
ATOM 1557 O O . PHE A 1 191 ? 28.098 -6.356 -64.389 1.00 50.56 191 PHE A O 1
ATOM 1564 N N . VAL A 1 192 ? 30.328 -6.560 -64.343 1.00 43.97 192 VAL A N 1
ATOM 1565 C CA . VAL A 1 192 ? 30.585 -6.128 -65.722 1.00 43.97 192 VAL A CA 1
ATOM 1566 C C . VAL A 1 192 ? 31.661 -7.068 -66.256 1.00 43.97 192 VAL A C 1
ATOM 1568 O O . VAL A 1 192 ? 32.850 -6.851 -66.046 1.00 43.97 192 VAL A O 1
ATOM 1571 N N . PHE A 1 193 ? 31.219 -8.179 -66.848 1.00 39.34 193 PHE A N 1
ATOM 1572 C CA . PHE A 1 193 ? 32.049 -8.964 -67.757 1.00 39.34 193 PHE A CA 1
ATOM 1573 C C . PHE A 1 193 ? 31.943 -8.284 -69.128 1.00 39.34 193 PHE A C 1
ATOM 1575 O O . PHE A 1 193 ? 30.884 -8.351 -69.753 1.00 39.34 193 PHE A O 1
ATOM 1582 N N . GLU A 1 194 ? 33.004 -7.593 -69.545 1.00 36.28 194 GLU A N 1
ATOM 1583 C CA . GLU A 1 194 ? 33.365 -7.493 -70.969 1.00 36.28 194 GLU A CA 1
ATOM 1584 C C . GLU A 1 194 ? 34.177 -8.730 -71.367 1.00 36.28 194 GLU A C 1
ATOM 1586 O O . GLU A 1 194 ? 34.995 -9.192 -70.534 1.00 36.28 194 GLU A O 1
#

Secondary structure (DSSP, 8-state):
-HHHHHHHHHHHHHHHHHHHHS-TT--HHHHHHHHHHTTPPP--GGG--HHHHHHTHHHHHHTHHHHHHHHHHHHHTHHHHHHHHHHHHHHHH----EEEEE-TTS-EEEEE--HHHHHHHHHHHHHHHHHHHTSTTGGGGHHHHHHHHHHHHHHHHHHHHHHHHHHHHHHHHHHHHHHHHHHHHHHHTS----

InterPro domains:
  IPR013602 Dynein heavy chain, linker [PF08393] (3-174)
  IPR026983 Dynein heavy chain [PTHR10676] (4-174)
  IPR042222 Dynein heavy chain, domain 2, N-terminal [G3DSA:1.20.140.100] (100-189)